Protein AF-A3WZT4-F1 (afdb_monomer)

Solvent-accessible surface area (backbone atoms only — not comparable to full-atom values): 16826 Å² total; per-residue (Å²): 143,82,83,80,77,78,77,74,81,72,83,57,70,43,69,70,43,55,71,44,74,73,87,75,87,68,83,84,79,90,83,86,85,90,81,90,82,90,84,84,92,88,84,78,57,82,44,60,61,75,81,90,84,89,86,92,88,92,88,91,89,90,89,88,84,89,86,83,92,75,94,72,88,72,92,78,81,75,88,75,91,73,80,76,80,73,84,81,87,78,72,85,58,96,57,68,82,40,65,73,68,72,46,57,70,85,73,46,51,73,68,60,54,60,58,35,58,50,58,28,44,62,85,48,32,34,32,38,27,35,70,90,78,67,49,74,44,40,30,35,33,25,37,75,52,54,36,53,83,78,28,40,60,76,49,67,89,55,33,51,80,74,27,71,43,54,79,78,84,43,69,74,52,52,76,68,54,83,77,65,36,87,77,36,32,60,48,28,41,73,71,73,44,78,77,50,48,38,29,35,89,68,53,76,37,64,63,36,24,54,74,34,58,66,28,43,56,95,56,63,80,44,28,54,84,75,48,28,66,35,37,44,73,80,39,56,47,70,62,72,71,48,83,40,76,70,50,68,42,85,56,64,92,93,115

Secondary structure (DSSP, 8-state):
--------PPPPEEESS-TT------------------------------------------------------S-------PPPPS------TTTTSHHHHS-GGGS-HHHHHHT--S--GGGEEEEEETTT--EEEEEEE-TTEETTTTEETTSTTHHHH-TT-----HHHHTT-S-S-TT-HHHHHHTTPPPPTTSHHHHS-THHHHHTT-S-TTT--EETTTS-GGGGGGGEESSTTS--TGGGSSS-TT-

pLDDT: mean 74.49, std 27.25, range [23.89, 98.25]

Foldseek 3Di:
DDDDDDDDDDFDKDKLFALADDDPPDDDDDDDDDDDDDDDDDHHDDFDDDDDDDDYDDDDDDDDDDDDDDDDDDPPPDDDDDDDPPPDPDDDDPCPPPCLLVDQQVPDDPVRNVLLFLLQLQLQFIWIARPVPRDIWTFLAGAPQAPLQSSDGVCPPCCCVSGVSSDDDGSVCLLPDPPQAPQRSSVCSNVSHDHFCLRCVNVVDSCSCVVQVQHSRPRRPYYCVVHPHNHRVVRTDDNNNDRDPQRPDRHHPPD

Structure (mmCIF, N/CA/C/O backbone):
data_AF-A3WZT4-F1
#
_entry.id   AF-A3WZT4-F1
#
loop_
_atom_site.group_PDB
_atom_site.id
_atom_site.type_symbol
_atom_site.label_atom_id
_atom_site.label_alt_id
_atom_site.label_comp_id
_atom_site.label_asym_id
_atom_site.label_entity_id
_atom_site.label_seq_id
_atom_site.pdbx_PDB_ins_code
_atom_site.Cartn_x
_atom_site.Cartn_y
_atom_site.Cartn_z
_atom_site.occupancy
_atom_site.B_iso_or_equiv
_atom_site.auth_seq_id
_atom_site.auth_comp_id
_atom_site.auth_asym_id
_atom_site.auth_atom_id
_atom_site.pdbx_PDB_model_num
ATOM 1 N N . MET A 1 1 ? 26.993 -38.731 -30.544 1.00 36.59 1 MET A N 1
ATOM 2 C CA . MET A 1 1 ? 26.738 -38.036 -29.263 1.00 36.59 1 MET A CA 1
ATOM 3 C C . MET A 1 1 ? 26.368 -36.590 -29.557 1.00 36.59 1 MET A C 1
ATOM 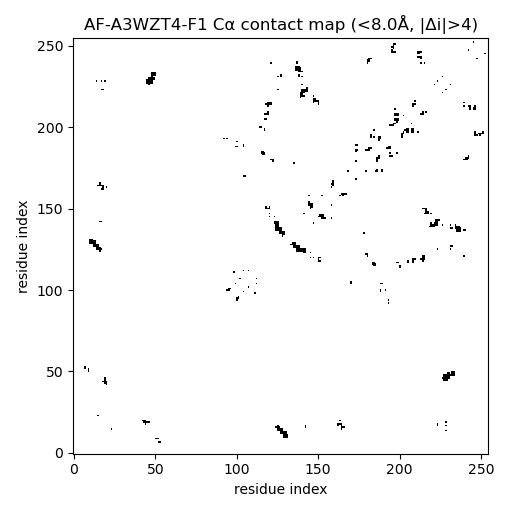5 O O . MET A 1 1 ? 27.269 -35.791 -29.716 1.00 36.59 1 MET A O 1
ATOM 9 N N . LEU A 1 2 ? 25.081 -36.258 -29.671 1.00 34.97 2 LEU A N 1
ATOM 10 C CA . LEU A 1 2 ? 24.582 -34.875 -29.663 1.00 34.97 2 LEU A CA 1
ATOM 11 C C . LEU A 1 2 ? 23.168 -34.930 -29.065 1.00 34.97 2 LEU A C 1
ATOM 13 O O . LEU A 1 2 ? 22.215 -35.278 -29.757 1.00 34.97 2 LEU A O 1
ATOM 17 N N . ARG A 1 3 ? 23.036 -34.708 -27.750 1.00 33.03 3 ARG A N 1
ATOM 18 C CA . ARG A 1 3 ? 21.722 -34.519 -27.117 1.00 33.03 3 ARG A CA 1
ATOM 19 C C . ARG A 1 3 ? 21.341 -33.055 -27.290 1.00 33.03 3 ARG A C 1
ATOM 21 O O . ARG A 1 3 ? 21.997 -32.184 -26.734 1.00 33.03 3 ARG A O 1
ATOM 28 N N . GLN A 1 4 ? 20.288 -32.824 -28.064 1.00 38.53 4 GLN A N 1
ATOM 29 C CA . GLN A 1 4 ? 19.571 -31.558 -28.118 1.00 38.53 4 GLN A CA 1
ATOM 30 C C . GLN A 1 4 ? 19.018 -31.257 -26.719 1.00 38.53 4 GLN A C 1
ATOM 32 O O . GLN A 1 4 ? 18.236 -32.037 -26.171 1.00 38.53 4 GLN A O 1
ATOM 37 N N . THR A 1 5 ? 19.454 -30.156 -26.117 1.00 39.97 5 THR A N 1
ATOM 38 C CA . THR A 1 5 ? 18.831 -29.588 -24.921 1.00 39.97 5 THR A CA 1
ATOM 39 C C . THR A 1 5 ? 17.502 -28.972 -25.336 1.00 39.97 5 THR A C 1
ATOM 41 O O . THR A 1 5 ? 17.472 -27.971 -26.049 1.00 39.97 5 THR A O 1
ATOM 44 N N . GLN A 1 6 ? 16.400 -29.603 -24.935 1.00 42.19 6 GLN A N 1
ATOM 45 C CA . GLN A 1 6 ? 15.067 -29.024 -25.054 1.00 42.19 6 GLN A CA 1
ATOM 46 C C . GLN A 1 6 ? 15.014 -27.778 -24.165 1.00 42.19 6 GLN A C 1
ATOM 48 O O . GLN A 1 6 ? 15.177 -27.884 -22.949 1.00 42.19 6 GLN A O 1
ATOM 53 N N . GLY A 1 7 ? 14.854 -26.610 -24.791 1.00 34.62 7 GLY A N 1
ATOM 54 C CA . GLY A 1 7 ? 14.658 -25.339 -24.106 1.00 34.62 7 GLY A CA 1
ATOM 55 C C . GLY A 1 7 ? 13.446 -25.440 -23.193 1.00 34.62 7 GLY A C 1
ATOM 56 O O . GLY A 1 7 ? 12.352 -25.794 -23.632 1.00 34.62 7 GLY A O 1
ATOM 57 N N . ILE A 1 8 ? 13.660 -25.190 -21.908 1.00 39.25 8 ILE A N 1
ATOM 58 C CA . ILE A 1 8 ? 12.574 -25.096 -20.948 1.00 39.25 8 ILE A CA 1
ATOM 59 C C . ILE A 1 8 ? 11.911 -23.752 -21.240 1.00 39.25 8 ILE A C 1
ATOM 61 O O . ILE A 1 8 ? 12.550 -22.712 -21.096 1.00 39.25 8 ILE A O 1
ATOM 65 N N . SER A 1 9 ? 10.681 -23.784 -21.763 1.00 43.12 9 SER A N 1
ATOM 66 C CA . SER A 1 9 ? 9.921 -22.568 -22.031 1.00 43.12 9 SER A CA 1
ATOM 67 C C . SER A 1 9 ? 9.761 -21.818 -20.723 1.00 43.12 9 SER A C 1
ATOM 69 O O . SER A 1 9 ? 9.326 -22.381 -19.715 1.00 43.12 9 SER A O 1
ATOM 71 N N . ARG A 1 10 ? 10.169 -20.566 -20.747 1.00 46.81 10 ARG A N 1
ATOM 72 C CA . ARG A 1 10 ? 10.103 -19.683 -19.598 1.00 46.81 10 ARG A CA 1
ATOM 73 C C . ARG A 1 10 ? 8.636 -19.299 -19.439 1.00 46.81 10 ARG A C 1
ATOM 75 O O . ARG A 1 10 ? 7.982 -19.126 -20.476 1.00 46.81 10 ARG A O 1
ATOM 82 N N . PRO A 1 11 ? 8.086 -19.338 -18.215 1.00 56.41 11 PRO A N 1
ATOM 83 C CA . PRO A 1 11 ? 6.691 -18.987 -17.998 1.00 56.41 11 PRO A CA 1
ATOM 84 C C . PRO A 1 11 ? 6.433 -17.617 -18.613 1.00 56.41 11 PRO A C 1
ATOM 86 O O . PRO A 1 11 ? 7.300 -16.743 -18.619 1.00 56.41 11 PRO A O 1
ATOM 89 N N . ARG A 1 12 ? 5.277 -17.480 -19.251 1.00 65.19 12 ARG A N 1
ATOM 90 C CA . ARG A 1 12 ? 4.917 -16.238 -19.911 1.00 65.19 12 ARG A CA 1
ATOM 91 C C . ARG A 1 12 ? 4.247 -15.361 -18.860 1.00 65.19 12 ARG A C 1
ATOM 93 O O . ARG A 1 12 ? 3.300 -15.804 -18.218 1.00 65.19 12 ARG A O 1
ATOM 100 N N . TRP A 1 13 ? 4.787 -14.169 -18.642 1.00 68.19 13 TRP A N 1
ATOM 101 C CA . TRP A 1 13 ? 4.341 -13.269 -17.584 1.00 68.19 13 TRP A CA 1
ATOM 102 C C . TRP A 1 13 ? 3.585 -12.072 -18.157 1.00 68.19 13 TRP A C 1
ATOM 104 O O . TRP A 1 13 ? 4.084 -11.384 -19.052 1.00 68.19 13 TRP A O 1
ATOM 114 N N . ASN A 1 14 ? 2.428 -11.768 -17.574 1.00 72.12 14 ASN A N 1
ATOM 115 C CA . ASN A 1 14 ? 1.781 -10.465 -17.693 1.00 72.12 14 ASN A CA 1
ATOM 116 C C . ASN A 1 14 ? 2.248 -9.563 -16.547 1.00 72.12 14 ASN A C 1
ATOM 118 O O . ASN A 1 14 ? 2.503 -10.030 -15.442 1.00 72.12 14 ASN A O 1
ATOM 122 N N . ILE A 1 15 ? 2.337 -8.257 -16.774 1.00 67.25 15 ILE A N 1
ATOM 123 C CA . ILE A 1 15 ? 2.680 -7.301 -15.715 1.00 67.25 15 ILE A CA 1
ATOM 124 C C . ILE A 1 15 ? 1.395 -6.607 -15.290 1.00 67.25 15 ILE A C 1
ATOM 126 O O . ILE A 1 15 ? 0.676 -6.081 -16.133 1.00 67.25 15 ILE A O 1
ATOM 130 N N . ILE A 1 16 ? 1.094 -6.632 -13.993 1.00 64.12 16 ILE A N 1
ATOM 131 C CA . ILE A 1 16 ? -0.175 -6.107 -13.460 1.00 64.12 16 ILE A CA 1
ATOM 132 C C . ILE A 1 16 ? -0.062 -4.613 -13.110 1.00 64.12 16 ILE A C 1
ATOM 134 O O . ILE A 1 16 ? -1.079 -3.969 -12.870 1.00 64.12 16 ILE A O 1
ATOM 138 N N . MET A 1 17 ? 1.155 -4.055 -13.033 1.00 56.53 17 MET A N 1
ATOM 139 C CA . MET A 1 17 ? 1.390 -2.674 -12.582 1.00 56.53 17 MET A CA 1
ATOM 140 C C . MET A 1 17 ? 2.518 -1.938 -13.329 1.00 56.53 17 MET A C 1
ATOM 142 O O . MET A 1 17 ? 3.148 -1.091 -12.716 1.00 56.53 17 MET A O 1
ATOM 146 N N . ALA A 1 18 ? 2.771 -2.184 -14.618 1.00 42.25 18 ALA A N 1
ATOM 147 C CA . ALA A 1 18 ? 3.850 -1.472 -15.311 1.00 42.25 18 ALA A CA 1
ATOM 148 C C . ALA A 1 18 ? 3.329 -0.259 -16.078 1.00 42.25 18 ALA A C 1
ATOM 150 O O . ALA A 1 18 ? 2.483 -0.356 -16.960 1.00 42.25 18 ALA A O 1
ATOM 151 N N . SER A 1 19 ? 3.972 0.892 -15.896 1.00 39.25 19 SER A N 1
ATOM 152 C CA . SER A 1 19 ? 3.843 2.037 -16.803 1.00 39.25 19 SER A CA 1
ATOM 153 C C . SER A 1 19 ? 4.151 1.729 -18.280 1.00 39.25 19 SER A C 1
ATOM 155 O O . SER A 1 19 ? 4.118 2.639 -19.118 1.00 39.25 19 SER A O 1
ATOM 157 N N . SER A 1 20 ? 4.530 0.503 -18.635 1.00 35.78 20 SER A N 1
ATOM 158 C CA . SER A 1 20 ? 5.145 0.229 -19.917 1.00 35.78 20 SER A CA 1
ATOM 159 C C . SER A 1 20 ? 4.192 0.442 -21.097 1.00 35.78 20 SER A C 1
ATOM 161 O O . SER A 1 20 ? 4.672 0.761 -22.176 1.00 35.78 20 SER A O 1
ATOM 163 N N . GLY A 1 21 ? 2.868 0.486 -20.907 1.00 36.19 21 GLY A N 1
ATOM 164 C CA . GLY A 1 21 ? 1.931 0.931 -21.946 1.00 36.19 21 GLY A CA 1
ATOM 165 C C . GLY A 1 21 ? 1.497 -0.183 -22.901 1.00 36.19 21 GLY A C 1
ATOM 166 O O . GLY A 1 21 ? 1.205 0.088 -24.072 1.00 36.19 21 GLY A O 1
ATOM 167 N N . LYS A 1 22 ? 1.454 -1.444 -22.430 1.00 31.62 22 LYS A N 1
ATOM 168 C CA . LYS A 1 22 ? 0.737 -2.525 -23.137 1.00 31.62 22 LYS A CA 1
ATOM 169 C C . LYS A 1 22 ? -0.720 -2.455 -22.701 1.00 31.62 22 LYS A C 1
ATOM 171 O O . LYS A 1 22 ? -0.978 -2.235 -21.525 1.00 31.62 22 LYS A O 1
ATOM 176 N N . PRO A 1 23 ? -1.682 -2.656 -23.611 1.00 26.81 23 PRO A N 1
ATOM 177 C CA . PRO A 1 23 ? -3.071 -2.796 -23.214 1.00 26.81 23 PRO A CA 1
ATOM 178 C C . PRO A 1 23 ? -3.215 -4.056 -22.353 1.00 26.81 23 PRO A C 1
ATOM 180 O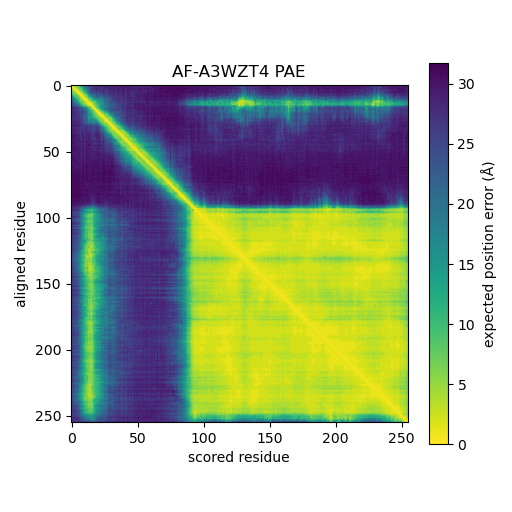 O . PRO A 1 23 ? -3.153 -5.173 -22.867 1.00 26.81 23 PRO A O 1
ATOM 183 N N . VAL A 1 24 ? -3.411 -3.878 -21.048 1.00 37.97 24 VAL A N 1
ATOM 184 C CA . VAL A 1 24 ? -3.946 -4.928 -20.184 1.00 37.97 24 VAL A CA 1
ATOM 185 C C . VAL A 1 24 ? -5.415 -5.075 -20.578 1.00 37.97 24 VAL A C 1
ATOM 187 O O . VAL A 1 24 ? -6.186 -4.116 -20.511 1.00 37.97 24 VAL A O 1
ATOM 190 N N . PHE A 1 25 ? -5.798 -6.245 -21.089 1.00 28.86 25 PHE A N 1
ATOM 191 C CA . PHE A 1 25 ? -7.186 -6.551 -21.428 1.00 28.86 25 PHE A CA 1
ATOM 192 C C . PHE A 1 25 ? -8.013 -6.591 -20.135 1.00 28.86 25 PHE A C 1
ATOM 194 O O . PHE A 1 25 ? -8.147 -7.630 -19.495 1.00 28.86 25 PHE A O 1
ATOM 201 N N . PHE A 1 26 ? -8.567 -5.447 -19.741 1.00 32.03 26 PHE A N 1
ATOM 202 C CA . PHE A 1 26 ? -9.589 -5.383 -18.707 1.00 32.03 26 PHE A CA 1
ATOM 203 C C . PHE A 1 26 ? -10.936 -5.759 -19.337 1.00 32.03 26 PHE A C 1
ATOM 205 O O . PHE A 1 26 ? -11.351 -5.177 -20.343 1.00 32.03 26 PHE A O 1
ATOM 212 N N . TYR A 1 27 ? -11.611 -6.755 -18.762 1.00 32.31 27 TYR A N 1
ATOM 213 C CA . TYR A 1 27 ? -12.999 -7.081 -19.091 1.00 32.31 27 TYR A CA 1
ATOM 214 C C . TYR A 1 27 ? -13.878 -5.831 -18.879 1.00 32.31 27 TYR A C 1
ATOM 216 O O . TYR A 1 27 ? -13.835 -5.248 -17.794 1.00 32.31 27 TYR A O 1
ATOM 224 N N . PRO A 1 28 ? -14.674 -5.392 -19.873 1.00 28.78 28 PRO A N 1
ATOM 225 C CA . PRO A 1 28 ? -15.462 -4.175 -19.744 1.00 28.78 28 PRO A CA 1
ATOM 226 C C . PRO A 1 28 ? -16.672 -4.421 -18.835 1.00 28.78 28 PRO A C 1
ATOM 228 O O . PRO A 1 28 ? -17.581 -5.168 -19.193 1.00 28.78 28 PRO A O 1
ATOM 231 N N . SER A 1 29 ? -16.710 -3.756 -17.679 1.00 32.72 29 SER A N 1
ATOM 232 C CA . SER A 1 29 ? -17.972 -3.439 -17.008 1.00 32.72 29 SER A CA 1
ATOM 233 C C . SER A 1 29 ? -18.467 -2.117 -17.583 1.00 32.72 29 SER A C 1
ATOM 235 O O . SER A 1 29 ? -17.819 -1.083 -17.436 1.00 32.72 29 SER A O 1
ATOM 237 N N . THR A 1 30 ? -19.580 -2.167 -18.303 1.00 35.41 30 THR A N 1
ATOM 238 C CA . THR A 1 30 ? -20.265 -1.004 -18.864 1.00 35.41 30 THR A CA 1
ATOM 239 C C . THR A 1 30 ? -20.901 -0.190 -17.746 1.00 35.41 30 THR A C 1
ATOM 241 O O . THR A 1 30 ? -21.845 -0.670 -17.129 1.00 35.41 30 THR A O 1
ATOM 244 N N . ASP A 1 31 ? -20.382 1.006 -17.484 1.00 38.59 31 ASP A N 1
ATOM 245 C CA . ASP A 1 31 ? -21.168 2.246 -17.435 1.00 38.59 31 ASP A CA 1
ATOM 246 C C . ASP A 1 31 ? -20.273 3.400 -16.983 1.00 38.59 31 ASP A C 1
ATOM 248 O O . ASP A 1 31 ? -19.995 3.556 -15.804 1.00 38.59 31 ASP A O 1
ATOM 252 N N . ASP A 1 32 ? -19.857 4.234 -17.936 1.00 34.88 32 ASP A N 1
ATOM 253 C CA . ASP A 1 32 ? -19.470 5.613 -17.654 1.00 34.88 32 ASP A CA 1
ATOM 254 C C . ASP A 1 32 ? -19.745 6.478 -18.890 1.00 34.88 32 ASP A C 1
ATOM 256 O O . ASP A 1 32 ? -19.301 6.193 -20.007 1.00 34.88 32 ASP A O 1
ATOM 260 N N . LYS A 1 33 ? -20.512 7.554 -18.688 1.00 30.08 33 LYS A N 1
ATOM 261 C CA . LYS A 1 33 ? -20.643 8.671 -19.631 1.00 30.08 33 LYS A CA 1
ATOM 262 C C . LYS A 1 33 ? -19.974 9.919 -19.046 1.00 30.08 33 LYS A C 1
ATOM 264 O O . LYS A 1 33 ? -19.905 10.062 -17.830 1.00 30.08 33 LYS A O 1
ATOM 269 N N . PRO A 1 34 ? -19.480 10.824 -19.908 1.00 44.50 34 PRO A N 1
ATOM 270 C CA . PRO A 1 34 ? -18.233 11.528 -19.652 1.00 44.50 34 PRO A CA 1
ATOM 271 C C . PRO A 1 34 ? -18.433 12.999 -19.279 1.00 44.50 34 PRO A C 1
ATOM 273 O O . PRO A 1 34 ? -19.392 13.637 -19.711 1.00 44.50 34 PRO A O 1
ATOM 276 N N . MET A 1 35 ? -17.436 13.571 -18.603 1.00 27.67 35 MET A N 1
ATOM 277 C CA . MET A 1 35 ? -17.130 15.000 -18.689 1.00 27.67 35 MET A CA 1
ATOM 278 C C . MET A 1 35 ? -15.644 15.175 -19.032 1.00 27.67 35 MET A C 1
ATOM 280 O O . MET A 1 35 ? -14.771 14.596 -18.394 1.00 27.67 35 MET A O 1
ATOM 284 N N . ALA A 1 36 ? -15.406 15.935 -20.104 1.00 27.53 36 ALA A N 1
ATOM 285 C CA . ALA A 1 36 ? -14.118 16.325 -20.688 1.00 27.53 36 ALA A CA 1
ATOM 286 C C . ALA A 1 36 ? -13.221 17.084 -19.671 1.00 27.53 36 ALA A C 1
ATOM 288 O O . ALA A 1 36 ? -13.741 17.626 -18.703 1.00 27.53 36 ALA A O 1
ATOM 289 N N . VAL A 1 37 ? -11.889 17.191 -19.800 1.00 28.00 37 VAL A N 1
ATOM 290 C CA . VAL A 1 37 ? -11.102 17.818 -20.887 1.00 28.00 37 VAL A CA 1
ATOM 291 C C . VAL A 1 37 ? -9.598 17.436 -20.770 1.00 28.00 37 VAL A C 1
ATOM 293 O O . VAL A 1 37 ? -9.076 17.349 -19.668 1.00 28.00 37 VAL A O 1
ATOM 296 N N . ALA A 1 38 ? -8.967 17.248 -21.945 1.00 25.77 38 ALA A N 1
ATOM 297 C CA . ALA A 1 38 ? -7.556 17.187 -22.422 1.00 25.77 38 ALA A CA 1
ATOM 298 C C . ALA A 1 38 ? -6.358 17.638 -21.514 1.00 25.77 38 ALA A C 1
ATOM 300 O O . ALA A 1 38 ? -6.544 18.452 -20.621 1.00 25.77 38 ALA A O 1
ATOM 301 N N . ILE A 1 39 ? -5.075 17.236 -21.706 1.00 25.97 39 ILE A N 1
ATOM 302 C CA . ILE A 1 39 ? -4.170 17.373 -22.889 1.00 25.97 39 ILE A CA 1
ATOM 303 C C . ILE A 1 39 ? -2.858 16.515 -22.745 1.00 25.97 39 ILE A C 1
ATOM 305 O O . ILE A 1 39 ? -2.299 16.436 -21.659 1.00 25.97 39 ILE A O 1
ATOM 309 N N . SER A 1 40 ? -2.354 15.984 -23.886 1.00 25.59 40 SER A N 1
ATOM 310 C CA . SER A 1 40 ? -0.971 15.556 -24.294 1.00 25.59 40 SER A CA 1
ATOM 311 C C . SER A 1 40 ? -0.191 14.491 -23.484 1.00 25.59 40 SER A C 1
ATOM 313 O O . SER A 1 40 ? 0.250 14.761 -22.379 1.00 25.59 40 SER A O 1
ATOM 315 N N . ALA A 1 41 ? -0.014 13.253 -23.971 1.00 26.89 41 ALA A N 1
ATOM 316 C CA . ALA A 1 41 ? 0.968 12.754 -24.961 1.00 26.89 41 ALA A CA 1
ATOM 317 C C . ALA A 1 41 ? 2.339 12.338 -24.364 1.00 26.89 41 ALA A C 1
ATOM 319 O O . ALA A 1 41 ? 3.066 13.179 -23.854 1.00 26.89 41 ALA A O 1
ATOM 320 N N . TRP A 1 42 ? 2.689 11.051 -24.524 1.00 23.89 42 TRP A N 1
ATOM 321 C CA . TRP A 1 42 ? 3.948 10.463 -25.040 1.00 23.89 42 TRP A CA 1
ATOM 322 C C . TRP A 1 42 ? 4.242 9.083 -24.417 1.00 23.89 42 TRP A C 1
ATOM 324 O O . TRP A 1 42 ? 3.755 8.728 -23.353 1.00 23.89 42 TRP A O 1
ATOM 334 N N . ARG A 1 43 ? 4.934 8.262 -25.205 1.00 29.55 43 ARG A N 1
ATOM 335 C CA . ARG A 1 43 ? 4.858 6.799 -25.312 1.00 29.55 43 ARG A CA 1
ATOM 336 C C . ARG A 1 43 ? 6.183 6.149 -24.869 1.00 29.55 43 ARG A C 1
ATOM 338 O O . ARG A 1 43 ? 7.231 6.695 -25.193 1.00 29.55 43 ARG A O 1
ATOM 345 N N . ASN A 1 44 ? 6.069 4.911 -24.374 1.00 29.16 44 ASN A N 1
ATOM 346 C CA . ASN A 1 44 ? 6.959 3.748 -24.578 1.00 29.16 44 ASN A CA 1
ATOM 347 C C . ASN A 1 44 ? 8.094 3.410 -23.578 1.00 29.16 44 ASN A C 1
ATOM 349 O O . ASN A 1 44 ? 9.180 3.969 -23.651 1.00 29.16 44 ASN A O 1
ATOM 353 N N . PHE A 1 45 ? 7.821 2.345 -22.802 1.00 29.38 45 PHE A N 1
ATOM 354 C CA . PHE A 1 45 ? 8.477 1.013 -22.766 1.00 29.38 45 PHE A CA 1
ATOM 355 C C . PHE A 1 45 ? 9.979 0.793 -22.517 1.00 29.38 45 PHE A C 1
ATOM 357 O O . PHE A 1 45 ? 10.815 1.269 -23.277 1.00 29.38 45 PHE A O 1
ATOM 364 N N . GLY A 1 46 ? 10.238 -0.265 -21.728 1.00 28.50 46 GLY A N 1
ATOM 365 C CA . GLY A 1 46 ? 11.112 -1.388 -22.143 1.00 28.50 46 GLY A CA 1
ATOM 366 C C . GLY A 1 46 ? 12.531 -1.393 -21.535 1.00 28.50 46 GLY A C 1
ATOM 367 O O . GLY A 1 46 ? 13.375 -0.667 -22.021 1.00 28.50 46 GLY A O 1
ATOM 368 N N . ALA A 1 47 ? 12.931 -2.156 -20.514 1.00 26.92 47 ALA A N 1
ATOM 369 C CA . ALA A 1 47 ? 12.264 -3.245 -19.819 1.00 26.92 47 ALA A CA 1
ATOM 370 C C . ALA A 1 47 ? 12.600 -4.679 -20.368 1.00 26.92 47 ALA A C 1
ATOM 372 O O . ALA A 1 47 ? 11.909 -5.022 -21.318 1.00 26.92 47 ALA A O 1
ATOM 373 N N . PRO A 1 48 ? 13.612 -5.489 -19.852 1.00 51.03 48 PRO A N 1
ATOM 374 C CA . PRO A 1 48 ? 14.577 -6.376 -20.568 1.00 51.03 48 PRO A CA 1
ATOM 375 C C . PRO A 1 48 ? 14.675 -7.930 -20.312 1.00 51.03 48 PRO A C 1
ATOM 377 O O . PRO A 1 48 ? 14.296 -8.660 -21.199 1.00 51.03 48 PRO A O 1
ATOM 380 N N . GLY A 1 49 ? 15.282 -8.476 -19.245 1.00 31.47 49 GLY A N 1
ATOM 381 C CA . GLY A 1 49 ? 15.742 -9.874 -18.957 1.00 31.47 49 GLY A CA 1
ATOM 382 C C . GLY A 1 49 ? 15.772 -10.992 -20.036 1.00 31.47 49 GLY A C 1
ATOM 383 O O . GLY A 1 49 ? 16.033 -10.714 -21.205 1.00 31.47 49 GLY A O 1
ATOM 384 N N . PRO A 1 50 ? 15.570 -12.299 -19.724 1.00 44.81 50 PRO A N 1
ATOM 385 C CA . PRO A 1 50 ? 15.325 -12.894 -18.387 1.00 44.81 50 PRO A CA 1
ATOM 386 C C . PRO A 1 50 ? 16.083 -14.228 -17.985 1.00 44.81 50 PRO A C 1
ATOM 388 O O . PRO A 1 50 ? 16.996 -14.674 -18.685 1.00 44.81 50 PRO A O 1
ATOM 391 N N . GLU A 1 51 ? 15.553 -14.910 -16.940 1.00 39.34 51 GLU A N 1
ATOM 392 C CA . GLU A 1 51 ? 15.778 -16.190 -16.179 1.00 39.34 51 GLU A CA 1
ATOM 393 C C . GLU A 1 51 ? 16.369 -17.564 -16.706 1.00 39.34 51 GLU A C 1
ATOM 395 O O . GLU A 1 51 ? 16.473 -17.868 -17.895 1.00 39.34 51 GLU A O 1
ATOM 400 N N . ALA A 1 52 ? 16.620 -18.444 -15.698 1.00 36.06 52 ALA A N 1
ATOM 401 C CA . ALA A 1 52 ? 16.144 -19.828 -15.338 1.00 36.06 52 ALA A 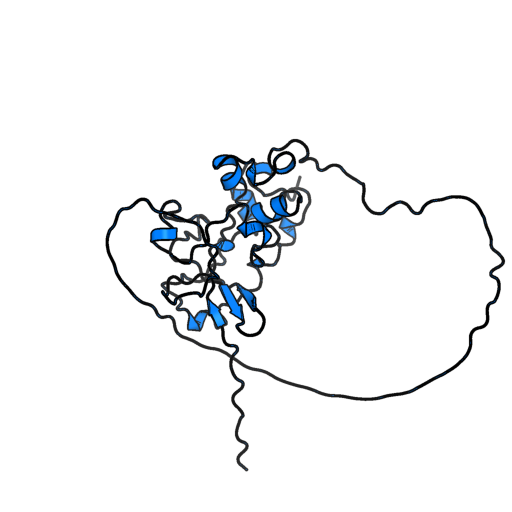CA 1
ATOM 402 C C . ALA A 1 52 ? 16.233 -21.107 -16.224 1.00 36.06 52 ALA A C 1
ATOM 404 O O . ALA A 1 52 ? 16.095 -21.066 -17.439 1.00 36.06 52 ALA A O 1
ATOM 405 N N . LEU A 1 53 ? 16.373 -22.302 -15.580 1.00 37.66 53 LEU A N 1
ATOM 406 C CA . LEU A 1 53 ? 15.293 -23.291 -15.237 1.00 37.66 53 LEU A CA 1
ATOM 407 C C . LEU A 1 53 ? 15.760 -24.755 -14.914 1.00 37.66 53 LEU A C 1
ATOM 409 O O . LEU A 1 53 ? 16.642 -25.288 -15.574 1.00 37.66 53 LEU A O 1
ATOM 413 N N . ALA A 1 54 ? 15.047 -25.386 -13.946 1.00 38.12 54 ALA A N 1
ATOM 414 C CA . ALA A 1 54 ? 14.500 -26.777 -13.748 1.00 38.12 54 ALA A CA 1
ATOM 415 C C . ALA A 1 54 ? 15.321 -28.099 -14.017 1.00 38.12 54 ALA A C 1
ATOM 417 O O . ALA A 1 54 ? 16.397 -28.041 -14.582 1.00 38.12 54 ALA A O 1
ATOM 418 N N . ARG A 1 55 ? 14.936 -29.372 -13.684 1.00 37.09 55 ARG A N 1
ATOM 419 C CA . ARG A 1 55 ? 13.640 -30.090 -13.421 1.00 37.09 55 ARG A CA 1
ATOM 420 C C . ARG A 1 55 ? 13.807 -31.604 -13.001 1.00 37.09 55 ARG A C 1
ATOM 422 O O . ARG A 1 55 ? 14.815 -32.207 -13.353 1.00 37.09 55 ARG A O 1
ATOM 429 N N . SER A 1 56 ? 12.712 -32.243 -12.499 1.00 38.12 56 SER A N 1
ATOM 430 C CA . SER A 1 56 ? 12.209 -33.672 -12.666 1.00 38.12 56 SER A CA 1
ATOM 431 C C . SER A 1 56 ? 12.836 -34.873 -11.875 1.00 38.12 56 SER A C 1
ATOM 433 O O . SER A 1 56 ? 13.990 -34.761 -11.495 1.00 38.12 56 SER A O 1
ATOM 435 N N . ALA A 1 57 ? 12.262 -36.088 -11.622 1.00 38.53 57 ALA A N 1
ATOM 436 C CA . ALA A 1 57 ? 10.933 -36.789 -11.644 1.00 38.53 57 ALA A CA 1
ATOM 437 C C . ALA A 1 57 ? 11.058 -38.264 -11.078 1.00 38.53 57 ALA A C 1
ATOM 439 O O . ALA A 1 57 ? 12.180 -38.751 -10.976 1.00 38.53 57 ALA A O 1
ATOM 440 N N . GLY A 1 58 ? 9.964 -39.029 -10.794 1.00 34.94 58 GLY A N 1
ATOM 441 C CA . GLY A 1 58 ? 9.987 -40.524 -10.601 1.00 34.94 58 GLY A CA 1
ATOM 442 C C . GLY A 1 58 ? 8.776 -41.224 -9.893 1.00 34.94 58 GLY A C 1
ATOM 443 O O . GLY A 1 58 ? 8.139 -40.595 -9.065 1.00 34.94 58 GLY A O 1
ATOM 444 N N . LYS A 1 59 ? 8.439 -42.508 -10.203 1.00 39.00 59 LYS A N 1
ATOM 445 C CA . LYS A 1 59 ? 7.143 -43.254 -9.963 1.00 39.00 59 LYS A CA 1
ATOM 446 C C . LYS A 1 59 ? 7.201 -44.569 -9.102 1.00 39.00 59 LYS A C 1
ATOM 448 O O . LYS A 1 59 ? 8.278 -45.122 -8.939 1.00 39.00 59 LYS A O 1
ATOM 453 N N . ALA A 1 60 ? 5.997 -45.144 -8.807 1.00 37.47 60 ALA A N 1
ATOM 454 C CA . ALA A 1 60 ? 5.572 -46.564 -8.511 1.00 37.47 60 ALA A CA 1
ATOM 455 C C . ALA A 1 60 ? 5.487 -47.006 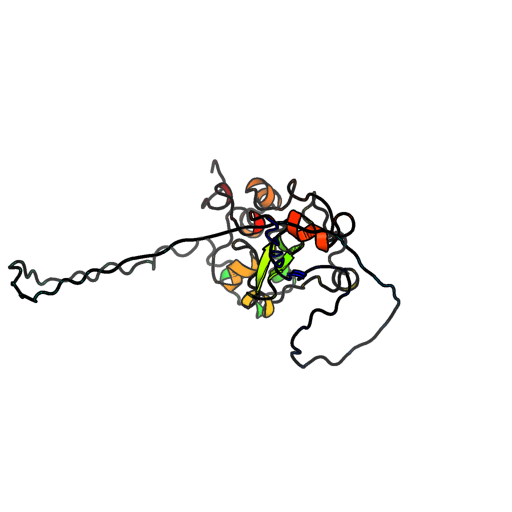-7.010 1.00 37.47 60 ALA A C 1
ATOM 457 O O . ALA A 1 60 ? 6.208 -46.447 -6.207 1.00 37.47 60 ALA A O 1
ATOM 458 N N . HIS A 1 61 ? 4.667 -47.952 -6.482 1.00 35.62 61 HIS A N 1
ATOM 459 C CA . HIS A 1 61 ? 3.860 -49.096 -6.977 1.00 35.62 61 HIS A CA 1
ATOM 460 C C . HIS A 1 61 ? 2.758 -49.557 -5.948 1.00 35.62 61 HIS A C 1
ATOM 462 O O . HIS A 1 61 ? 2.673 -49.041 -4.840 1.00 35.62 61 HIS A O 1
ATOM 468 N N . ARG A 1 62 ? 1.926 -50.554 -6.318 1.00 40.78 62 ARG A N 1
ATOM 469 C CA . ARG A 1 62 ? 0.637 -51.041 -5.731 1.00 40.78 62 ARG A CA 1
ATOM 470 C C . ARG A 1 62 ? 0.757 -52.206 -4.717 1.00 40.78 62 ARG A C 1
ATOM 472 O O . ARG A 1 62 ? 1.487 -53.141 -5.020 1.00 40.78 62 ARG A O 1
ATOM 479 N N . ARG A 1 63 ? -0.095 -52.289 -3.667 1.00 39.16 63 ARG A N 1
ATOM 480 C CA . ARG A 1 63 ? -0.574 -53.561 -3.034 1.00 39.16 63 ARG A CA 1
ATOM 481 C C . ARG A 1 63 ? -1.988 -53.436 -2.419 1.00 39.16 63 ARG A C 1
ATOM 483 O O . ARG A 1 63 ? -2.343 -52.388 -1.899 1.00 39.16 63 ARG A O 1
ATOM 490 N N . LYS A 1 64 ? -2.788 -54.512 -2.511 1.00 41.00 64 LYS A N 1
ATOM 491 C CA . LYS A 1 64 ? -4.154 -54.681 -1.961 1.00 41.00 64 LYS A CA 1
ATOM 492 C C . LYS A 1 64 ? -4.110 -55.441 -0.624 1.00 41.00 64 LYS A C 1
ATOM 494 O O . LYS A 1 64 ? -3.337 -56.388 -0.524 1.00 41.00 64 LYS A O 1
ATOM 499 N N . ALA A 1 65 ? -5.017 -55.135 0.307 1.00 37.66 65 ALA A N 1
ATOM 500 C CA . ALA A 1 65 ? -5.447 -56.057 1.362 1.00 37.66 65 ALA A CA 1
ATOM 501 C C . ALA A 1 65 ? -6.915 -55.787 1.745 1.00 37.66 65 ALA A C 1
ATOM 503 O O . ALA A 1 65 ? -7.300 -54.665 2.057 1.00 37.66 65 ALA A O 1
ATOM 504 N N . THR A 1 66 ? -7.736 -56.828 1.664 1.00 41.28 66 THR A N 1
ATOM 505 C CA . THR A 1 66 ? -9.105 -56.933 2.191 1.00 41.28 66 THR A CA 1
ATOM 506 C C . THR A 1 66 ? -9.061 -57.344 3.666 1.00 41.28 66 THR A C 1
ATOM 508 O O . THR A 1 66 ? -8.179 -58.133 3.987 1.00 41.28 66 THR A O 1
ATOM 511 N N . PHE A 1 67 ? -10.015 -56.918 4.515 1.00 29.67 67 PHE A N 1
ATOM 512 C CA . PHE A 1 67 ? -10.908 -57.793 5.319 1.00 29.67 67 PHE A CA 1
ATOM 513 C C . PHE A 1 67 ? -11.653 -57.039 6.455 1.00 29.67 67 PHE A C 1
ATOM 515 O O . PHE A 1 67 ? -11.049 -56.523 7.384 1.00 29.67 67 PHE A O 1
ATOM 522 N N . ARG A 1 68 ? -12.991 -57.082 6.353 1.00 31.80 68 ARG A N 1
ATOM 523 C CA . ARG A 1 68 ? -14.024 -57.367 7.376 1.00 31.80 68 ARG A CA 1
ATOM 524 C C . ARG A 1 68 ? -14.236 -56.451 8.596 1.00 31.80 68 ARG A C 1
ATOM 526 O O . ARG A 1 68 ? -13.472 -56.411 9.550 1.00 31.80 68 ARG A O 1
ATOM 533 N N . HIS A 1 69 ? -15.441 -55.879 8.598 1.00 41.88 69 HIS A N 1
ATOM 534 C CA . HIS A 1 69 ? -16.196 -55.414 9.758 1.00 41.88 69 HIS A CA 1
ATOM 535 C C . HIS A 1 69 ? -16.345 -56.500 10.833 1.00 41.88 69 HIS A C 1
ATOM 537 O O . HIS A 1 69 ? -16.873 -57.579 10.559 1.00 41.88 69 HIS A O 1
ATOM 543 N N . THR A 1 70 ? -16.051 -56.145 12.082 1.00 38.31 70 THR A N 1
ATOM 544 C CA . THR A 1 70 ? -16.772 -56.684 13.240 1.00 38.31 70 THR A CA 1
ATOM 545 C C . THR A 1 70 ? -17.104 -55.545 14.191 1.00 38.31 70 THR A C 1
ATOM 547 O O . THR A 1 70 ? -16.217 -54.960 14.807 1.00 38.31 70 THR A O 1
ATOM 550 N N . SER A 1 71 ? -18.399 -55.250 14.295 1.00 47.97 71 SER A N 1
ATOM 551 C CA . SER A 1 71 ? -18.984 -54.524 15.417 1.00 47.97 71 SER A CA 1
ATOM 552 C C . SER A 1 71 ? -18.657 -55.279 16.706 1.00 47.97 71 SER A C 1
ATOM 554 O O . SER A 1 71 ? -18.991 -56.458 16.838 1.00 47.97 71 SER A O 1
ATOM 556 N N . ARG A 1 72 ? -17.983 -54.618 17.646 1.00 39.34 72 ARG A N 1
ATOM 557 C CA . ARG A 1 72 ? -17.954 -55.028 19.048 1.00 39.34 72 ARG A CA 1
ATOM 558 C C . ARG A 1 72 ? -18.317 -53.818 19.889 1.00 39.34 72 ARG A C 1
ATOM 560 O O . ARG A 1 72 ? -17.678 -52.773 19.817 1.00 39.34 72 ARG A O 1
ATOM 567 N N . HIS A 1 73 ? -19.394 -53.997 20.640 1.00 50.28 73 HIS A N 1
ATOM 568 C CA . HIS A 1 73 ? -19.878 -53.122 21.691 1.00 50.28 73 HIS A CA 1
ATOM 569 C C . HIS A 1 73 ? -18.727 -52.625 22.576 1.00 50.28 73 HIS A C 1
ATOM 571 O O . HIS A 1 73 ? -17.978 -53.437 23.117 1.00 50.28 73 HIS A O 1
ATOM 577 N N . ASN A 1 74 ? -18.618 -51.306 22.755 1.00 43.03 74 ASN A N 1
ATOM 578 C CA . ASN A 1 74 ? -17.827 -50.736 23.842 1.00 43.03 74 ASN A CA 1
ATOM 579 C C . ASN A 1 74 ? -18.759 -50.542 25.061 1.00 43.03 74 ASN A C 1
ATOM 581 O O . ASN A 1 74 ? -19.779 -49.862 24.905 1.00 43.03 74 ASN A O 1
ATOM 585 N N . PRO A 1 75 ? -18.476 -51.123 26.244 1.00 43.41 75 PRO A N 1
ATOM 586 C CA . PRO A 1 75 ? -19.412 -51.203 27.374 1.00 43.41 75 PRO A CA 1
ATOM 587 C C . PRO A 1 75 ? -19.608 -49.893 28.153 1.00 43.41 75 PRO A C 1
ATOM 589 O O . PRO A 1 75 ? -20.302 -49.881 29.162 1.00 43.41 75 PRO A O 1
ATOM 592 N N . TRP A 1 76 ? -19.031 -48.780 27.698 1.00 39.31 76 TRP A N 1
ATOM 593 C CA . TRP A 1 76 ? -19.048 -47.495 28.404 1.00 39.31 76 TRP A CA 1
ATOM 594 C C . TRP A 1 76 ? -20.036 -46.505 27.787 1.00 39.31 76 TRP A C 1
ATOM 596 O O . TRP A 1 76 ? -19.703 -45.361 27.480 1.00 39.31 76 TRP A O 1
ATOM 606 N N . ARG A 1 77 ? -21.285 -46.949 27.603 1.00 40.28 77 ARG A N 1
ATOM 607 C CA . ARG A 1 77 ? -22.413 -46.049 27.335 1.00 40.28 77 ARG A CA 1
ATOM 608 C C . ARG A 1 77 ? -22.713 -45.256 28.611 1.00 40.28 77 ARG A C 1
ATOM 610 O O . ARG A 1 77 ? -23.553 -45.649 29.410 1.00 40.28 77 ARG A O 1
ATOM 617 N N . ILE A 1 78 ? -22.038 -44.126 28.770 1.00 44.81 78 ILE A N 1
ATOM 618 C CA . ILE A 1 78 ? -22.481 -43.019 29.619 1.00 44.81 78 ILE A CA 1
ATOM 619 C C . ILE A 1 78 ? -23.330 -42.092 28.748 1.00 44.81 78 ILE A C 1
ATOM 621 O O . ILE A 1 78 ? -22.824 -41.387 27.880 1.00 44.81 78 ILE A O 1
ATOM 625 N N . HIS A 1 79 ? -24.645 -42.133 28.954 1.00 47.25 79 HIS A N 1
ATOM 626 C CA . HIS A 1 79 ? -25.522 -41.029 28.578 1.00 47.25 79 HIS A CA 1
ATOM 627 C C . HIS A 1 79 ? -25.401 -39.971 29.665 1.00 47.25 79 HIS A C 1
ATOM 629 O O . HIS A 1 79 ? -25.780 -40.259 30.792 1.00 47.25 79 HIS A O 1
ATOM 635 N N . MET A 1 80 ? -24.881 -38.791 29.327 1.00 38.88 80 MET A N 1
ATOM 636 C CA . MET A 1 80 ? -25.304 -37.491 29.864 1.00 38.88 80 MET A CA 1
ATOM 637 C C . MET A 1 80 ? -24.438 -36.380 29.256 1.00 38.88 80 MET A C 1
ATOM 639 O O . MET A 1 80 ? -23.267 -36.217 29.580 1.00 38.88 80 MET A O 1
ATOM 643 N N . THR A 1 81 ? -25.067 -35.646 28.335 1.00 52.09 81 THR A N 1
ATOM 644 C CA . THR A 1 81 ? -24.983 -34.184 28.192 1.00 52.09 81 THR A CA 1
ATOM 645 C C . THR A 1 81 ? -23.643 -33.530 28.502 1.00 52.09 81 THR A C 1
ATOM 647 O O . THR A 1 81 ? -23.479 -33.023 29.603 1.00 52.09 81 THR A O 1
ATOM 650 N N . GLN A 1 82 ? -22.788 -33.382 27.485 1.00 43.91 82 GLN A N 1
ATOM 651 C CA . GLN A 1 82 ? -22.149 -32.094 27.192 1.00 43.91 82 GLN A CA 1
ATOM 652 C C . GLN A 1 82 ? -22.056 -31.929 25.672 1.00 43.91 82 GLN A C 1
ATOM 654 O O . GLN A 1 82 ? -21.396 -32.700 24.977 1.00 43.91 82 GLN A O 1
ATOM 659 N N . ARG A 1 83 ? -22.769 -30.922 25.155 1.00 38.22 83 ARG A N 1
ATOM 660 C CA . ARG A 1 83 ? -22.516 -30.343 23.832 1.00 38.22 83 ARG A CA 1
ATOM 661 C C . ARG A 1 83 ? -21.010 -30.033 23.774 1.00 38.22 83 ARG A C 1
ATOM 663 O O . ARG A 1 83 ? -20.530 -29.396 24.713 1.00 38.22 83 ARG A O 1
ATOM 670 N N . PRO A 1 84 ? -20.263 -30.471 22.744 1.00 40.97 84 PRO A N 1
ATOM 671 C CA . PRO A 1 84 ? -18.878 -30.043 22.596 1.00 40.97 84 PRO A CA 1
ATOM 672 C C . PRO A 1 84 ? -18.866 -28.509 22.604 1.00 40.97 84 PRO A C 1
ATOM 674 O O . PRO A 1 84 ? -19.751 -27.924 21.966 1.00 40.97 84 PRO A O 1
ATOM 677 N N . PRO A 1 85 ? -17.946 -27.844 23.328 1.00 42.78 85 PRO A N 1
ATOM 678 C CA . PRO A 1 85 ? -17.874 -26.393 23.295 1.00 42.78 85 PRO A CA 1
ATOM 679 C C . PRO A 1 85 ? -17.706 -25.989 21.834 1.00 42.78 85 PRO A C 1
ATOM 681 O O . PRO A 1 85 ? -16.784 -26.442 21.154 1.00 42.78 85 PRO A O 1
ATOM 684 N N . GLN A 1 86 ? -18.670 -25.219 21.331 1.00 40.22 86 GLN A N 1
ATOM 685 C CA . GLN A 1 86 ? -18.621 -24.697 19.978 1.00 40.22 86 GLN A CA 1
ATOM 686 C C . GLN A 1 86 ? -17.320 -23.912 19.847 1.00 40.22 86 GLN A C 1
ATOM 688 O O . GLN A 1 86 ? -17.061 -22.977 20.604 1.00 40.22 86 GLN A O 1
ATOM 693 N N . ALA A 1 87 ? -16.469 -24.363 18.932 1.00 35.84 87 ALA A N 1
ATOM 694 C CA . ALA A 1 87 ? -15.254 -23.664 18.592 1.00 35.84 87 ALA A CA 1
ATOM 695 C C . ALA A 1 87 ? -15.623 -22.252 18.105 1.00 35.84 87 ALA A C 1
ATOM 697 O O . ALA A 1 87 ? -16.392 -22.098 17.159 1.00 35.84 87 ALA A O 1
ATOM 698 N N . SER A 1 88 ? -15.056 -21.268 18.808 1.00 42.91 88 SER A N 1
ATOM 699 C CA . SER A 1 88 ? -14.912 -19.849 18.467 1.00 42.91 88 SER A CA 1
ATOM 700 C C . SER A 1 88 ? -16.179 -19.002 18.320 1.00 42.91 88 SER A C 1
ATOM 702 O O . SER A 1 88 ? -16.493 -18.508 17.245 1.00 42.91 88 SER A O 1
ATOM 704 N N . GLU A 1 89 ? -16.801 -18.701 19.454 1.00 43.81 89 GLU A N 1
ATOM 705 C CA . GLU A 1 89 ? -17.612 -17.486 19.652 1.00 43.81 89 GLU A CA 1
ATOM 706 C C . GLU A 1 89 ? -16.967 -16.583 20.728 1.00 43.81 89 GLU A C 1
ATOM 708 O O . GLU A 1 89 ? -17.616 -15.816 21.434 1.00 43.81 89 GLU A O 1
ATOM 713 N N . GLN A 1 90 ? -15.650 -16.724 20.918 1.00 42.31 90 GLN A N 1
ATOM 714 C CA . GLN A 1 90 ? -14.925 -16.163 22.054 1.00 42.31 90 GLN A CA 1
ATOM 715 C C . GLN A 1 90 ? -14.072 -14.956 21.654 1.00 42.31 90 GLN A C 1
ATOM 717 O O . GLN A 1 90 ? -13.080 -15.094 20.942 1.00 42.31 90 GLN A O 1
ATOM 722 N N . GLN A 1 91 ? -14.449 -13.827 22.269 1.00 45.91 91 GLN A N 1
ATOM 723 C CA . GLN A 1 91 ? -13.805 -12.509 22.356 1.00 45.91 91 GLN A CA 1
ATOM 724 C C . GLN A 1 91 ? -14.227 -11.511 21.271 1.00 45.91 91 GLN A C 1
ATOM 726 O O . GLN A 1 91 ? -13.620 -11.407 20.211 1.00 45.91 91 GLN A O 1
ATOM 731 N N . ALA A 1 92 ? -15.261 -10.731 21.605 1.00 60.94 92 ALA A N 1
ATOM 732 C CA . ALA A 1 92 ? -15.537 -9.433 21.003 1.00 60.94 92 ALA A CA 1
ATOM 733 C C . ALA A 1 92 ? -14.223 -8.648 20.861 1.00 60.94 92 ALA A C 1
ATOM 735 O O . ALA A 1 92 ? -13.516 -8.465 21.854 1.00 60.94 92 ALA A O 1
ATOM 736 N N . SER A 1 93 ? -13.872 -8.247 19.635 1.00 79.00 93 SER A N 1
ATOM 737 C CA . SER A 1 93 ? -12.649 -7.482 19.399 1.00 79.00 93 SER A CA 1
ATOM 738 C C . SER A 1 93 ? -12.657 -6.215 20.254 1.00 79.00 93 SER A C 1
ATOM 740 O O . SER A 1 93 ? -13.690 -5.553 20.370 1.00 79.00 93 SER A O 1
ATOM 742 N N . GLU A 1 94 ? -11.502 -5.829 20.802 1.00 86.56 94 GLU A N 1
ATOM 743 C CA . GLU A 1 94 ? -11.319 -4.510 21.438 1.00 86.56 94 GLU A CA 1
ATOM 744 C C . GLU A 1 94 ? -11.561 -3.360 20.439 1.00 86.56 94 GLU A C 1
ATOM 746 O O . GLU A 1 94 ? -11.644 -2.201 20.828 1.00 86.56 94 GLU A O 1
ATOM 751 N N . GLN A 1 95 ? -11.700 -3.687 19.149 1.00 91.94 95 GLN A N 1
ATOM 752 C CA . GLN A 1 95 ? -12.006 -2.756 18.074 1.00 91.94 95 GLN A CA 1
ATOM 753 C C . GLN A 1 95 ? -13.512 -2.578 17.821 1.00 91.94 95 GLN A C 1
ATOM 755 O O . GLN A 1 95 ? -13.914 -1.771 16.980 1.00 91.94 95 GLN A O 1
ATOM 760 N N . ASN A 1 96 ? -14.369 -3.310 18.534 1.00 89.00 96 ASN A N 1
ATOM 761 C CA . ASN A 1 96 ? -15.811 -3.153 18.409 1.00 89.00 96 ASN A CA 1
ATOM 762 C C . ASN A 1 96 ? -16.215 -1.718 18.788 1.00 89.00 96 ASN A C 1
ATOM 764 O O . ASN A 1 96 ? -15.920 -1.251 19.883 1.00 89.00 96 ASN A O 1
ATOM 768 N N . GLY A 1 97 ? -16.903 -1.031 17.874 1.00 90.81 97 GLY A N 1
ATOM 769 C CA . GLY A 1 97 ? -17.310 0.370 18.031 1.00 90.81 97 GLY A CA 1
ATOM 770 C C . GLY A 1 97 ? -16.526 1.361 17.166 1.00 90.81 97 GLY A C 1
ATOM 771 O O . GLY A 1 97 ? -17.022 2.461 16.935 1.00 90.81 97 GLY A O 1
ATOM 772 N N . PHE A 1 98 ? -15.365 0.983 16.618 1.00 96.31 98 PHE A N 1
ATOM 773 C CA . PHE A 1 98 ? -14.701 1.797 15.596 1.00 96.31 98 PHE A CA 1
ATOM 774 C C . PHE A 1 98 ? -15.450 1.750 14.259 1.00 96.31 98 PHE A C 1
ATOM 776 O O . PHE A 1 98 ? -16.101 0.753 13.939 1.00 96.31 98 PHE A O 1
ATOM 783 N N . PHE A 1 99 ? -15.316 2.806 13.448 1.00 97.62 99 PHE A N 1
ATOM 784 C CA . PHE A 1 99 ? -16.076 2.948 12.200 1.00 97.62 99 PHE A CA 1
ATOM 785 C C . PHE A 1 99 ? -15.846 1.782 11.225 1.00 97.62 99 PHE A C 1
ATOM 787 O O . PHE A 1 99 ? -16.788 1.341 10.579 1.00 97.62 99 PHE A O 1
ATOM 794 N N . TRP A 1 100 ? -14.634 1.218 11.166 1.00 96.25 100 TRP A N 1
ATOM 795 C CA . TRP A 1 100 ? -14.319 0.080 10.290 1.00 96.25 100 TRP A CA 1
ATOM 796 C C . TRP A 1 100 ? -14.903 -1.257 10.765 1.00 96.25 100 TRP A C 1
ATOM 798 O O . TRP A 1 100 ? -14.825 -2.250 10.048 1.00 96.25 100 TRP A O 1
ATOM 808 N N . LYS A 1 101 ? -15.475 -1.309 11.974 1.00 95.88 101 LYS A N 1
ATOM 809 C CA . LYS A 1 101 ? -16.218 -2.471 12.485 1.00 95.88 101 LYS A CA 1
ATOM 810 C C . LYS A 1 101 ? -17.732 -2.258 12.449 1.00 95.88 101 LYS A C 1
ATOM 812 O O . LYS A 1 101 ? -18.463 -3.228 12.620 1.00 95.88 101 LYS A O 1
ATOM 817 N N . THR A 1 102 ? -18.199 -1.021 12.274 1.00 94.75 102 THR A N 1
ATOM 818 C CA . THR A 1 102 ? -19.627 -0.665 12.346 1.00 94.75 102 THR A CA 1
ATOM 819 C C . THR A 1 102 ? -20.225 -0.254 11.007 1.00 94.75 102 THR A C 1
ATOM 821 O O . THR A 1 102 ? -21.418 -0.465 10.810 1.00 94.75 102 THR A O 1
ATOM 824 N N . LYS A 1 103 ? -19.420 0.295 10.092 1.00 96.12 103 LYS A N 1
ATOM 825 C CA . LYS A 1 103 ? -19.821 0.654 8.729 1.00 96.12 103 LYS A CA 1
ATOM 826 C C . LYS A 1 103 ? -19.379 -0.413 7.733 1.00 96.12 103 LYS A C 1
ATOM 828 O O . LYS A 1 103 ? -18.290 -0.976 7.854 1.00 96.12 103 LYS A O 1
ATOM 833 N N . SER A 1 104 ? -20.191 -0.636 6.708 1.00 94.94 104 SER A N 1
ATOM 834 C CA . SER A 1 104 ? -19.742 -1.276 5.472 1.00 94.94 104 SER A CA 1
ATOM 835 C C . SER A 1 104 ? -18.761 -0.368 4.717 1.00 94.94 104 SER A C 1
ATOM 837 O O . SER A 1 104 ? -18.700 0.839 4.957 1.00 94.94 104 SER A O 1
ATOM 839 N N . LEU A 1 105 ? -17.981 -0.939 3.790 1.00 95.50 105 LEU A N 1
ATOM 840 C CA . LEU A 1 105 ? -17.015 -0.170 2.991 1.00 95.50 105 LEU A CA 1
ATOM 841 C C . LEU A 1 105 ? -17.685 0.955 2.187 1.00 95.50 105 LEU A C 1
ATOM 843 O O . LEU A 1 105 ? -17.097 2.018 2.023 1.00 95.50 105 LEU A O 1
ATOM 847 N N . ASP A 1 106 ? -18.911 0.725 1.717 1.00 96.06 106 ASP A N 1
ATOM 848 C CA . ASP A 1 106 ? -19.672 1.650 0.870 1.00 96.06 106 ASP A CA 1
ATOM 849 C C . ASP A 1 106 ? -20.285 2.817 1.670 1.00 96.06 106 ASP A C 1
ATOM 851 O O . ASP A 1 106 ? -20.624 3.856 1.110 1.00 96.06 106 ASP A O 1
ATOM 855 N N . GLU A 1 107 ? -20.390 2.676 2.995 1.00 97.06 107 GLU A N 1
ATOM 856 C CA . GLU A 1 107 ? -20.859 3.724 3.914 1.00 97.06 107 GLU A CA 1
ATOM 857 C C . GLU A 1 107 ? -19.725 4.632 4.419 1.00 97.06 107 GLU A C 1
ATOM 859 O O . GLU A 1 107 ? -19.973 5.613 5.132 1.00 97.06 107 GLU A O 1
ATOM 864 N N . MET A 1 108 ? -18.469 4.304 4.105 1.00 97.69 108 MET A N 1
ATOM 865 C CA . MET A 1 108 ? -17.321 5.098 4.527 1.00 97.69 108 MET A CA 1
ATOM 866 C C . MET A 1 108 ? -17.214 6.376 3.702 1.00 97.69 108 MET A C 1
ATOM 868 O O . MET A 1 108 ? -17.286 6.373 2.474 1.00 97.69 108 MET A O 1
ATOM 872 N N . SER A 1 109 ? -16.967 7.491 4.383 1.00 98.00 109 SER A N 1
ATOM 873 C CA . SER A 1 109 ? -16.519 8.707 3.711 1.00 98.00 109 SER A CA 1
ATOM 874 C C . SER A 1 109 ? -15.161 8.483 3.038 1.00 98.00 109 SER A C 1
ATOM 876 O O . SER A 1 109 ? -14.393 7.604 3.430 1.00 98.00 109 SER A O 1
ATOM 878 N N . GLY A 1 110 ? -14.806 9.334 2.070 1.00 96.06 110 GLY A N 1
ATOM 879 C CA . GLY A 1 110 ? -13.491 9.259 1.426 1.00 96.06 110 GLY A CA 1
ATOM 880 C C . GLY A 1 110 ? -12.328 9.334 2.425 1.00 96.06 110 GLY A C 1
ATOM 881 O O . GLY A 1 110 ? -11.359 8.601 2.288 1.00 96.06 110 GLY A O 1
ATOM 882 N N . ALA A 1 111 ? -12.439 10.155 3.473 1.00 97.19 111 ALA A N 1
ATOM 883 C CA . ALA A 1 111 ? -11.408 10.247 4.509 1.00 97.19 111 ALA A CA 1
ATOM 884 C C . ALA A 1 111 ? -11.296 8.960 5.346 1.00 97.19 111 ALA A C 1
ATOM 886 O O . ALA A 1 111 ? -10.189 8.494 5.609 1.00 97.19 111 ALA A O 1
ATOM 887 N N . GLU A 1 112 ? -12.429 8.365 5.732 1.00 98.19 112 GLU A N 1
ATOM 888 C CA . GLU A 1 112 ? -12.456 7.078 6.440 1.00 98.19 112 GLU A CA 1
ATOM 889 C C . GLU A 1 112 ? -11.862 5.962 5.574 1.00 98.19 112 GLU A C 1
ATOM 891 O O . GLU A 1 112 ? -11.004 5.218 6.047 1.00 98.19 112 GLU A O 1
ATOM 896 N N . TRP A 1 113 ? -12.239 5.901 4.294 1.00 97.75 113 TRP A N 1
ATOM 897 C CA . TRP A 1 113 ? -11.690 4.951 3.329 1.00 97.75 113 TRP A CA 1
ATOM 898 C C . TRP A 1 113 ? -10.170 5.082 3.193 1.00 97.75 113 TRP A C 1
ATOM 900 O O . TRP A 1 113 ? -9.443 4.109 3.377 1.00 97.75 113 TRP A O 1
ATOM 910 N N . GLU A 1 114 ? -9.659 6.283 2.916 1.00 96.69 114 GLU A N 1
ATOM 911 C CA . GLU A 1 114 ? -8.215 6.505 2.756 1.00 96.69 114 GLU A CA 1
ATOM 912 C C . GLU A 1 114 ? -7.437 6.204 4.051 1.00 96.69 114 GLU A C 1
ATOM 914 O O . GLU A 1 114 ? -6.299 5.739 3.994 1.00 96.69 114 GLU A O 1
ATOM 919 N N . SER A 1 115 ? -8.061 6.379 5.223 1.00 97.75 115 SER A N 1
ATOM 920 C CA . SER A 1 115 ? -7.437 6.061 6.515 1.00 97.75 115 SER A CA 1
ATOM 921 C C . SER A 1 115 ? -7.238 4.561 6.780 1.00 97.75 115 SER A C 1
ATOM 923 O O . SER A 1 115 ? -6.476 4.205 7.679 1.00 97.75 115 SER A O 1
ATOM 925 N N . LEU A 1 116 ? -7.865 3.677 5.991 1.00 98.12 116 LEU A N 1
ATOM 926 C CA . LEU A 1 116 ? -7.622 2.228 6.046 1.00 98.12 116 LEU A CA 1
ATOM 927 C C . LEU A 1 116 ? -6.279 1.820 5.427 1.00 98.12 116 LEU A C 1
ATOM 929 O O . LEU A 1 116 ? -5.891 0.654 5.503 1.00 98.12 116 LEU A O 1
ATOM 933 N N . CYS A 1 117 ? -5.579 2.735 4.756 1.00 96.94 117 CYS A N 1
ATOM 934 C CA . CYS A 1 117 ? -4.266 2.440 4.213 1.00 96.94 117 CYS A CA 1
ATOM 935 C C . CYS A 1 117 ? -3.230 2.324 5.338 1.00 96.94 117 CYS A C 1
ATOM 937 O O . CYS A 1 117 ? -2.937 3.295 6.032 1.00 96.94 117 CYS A O 1
ATOM 939 N N . ASP A 1 118 ? -2.576 1.164 5.430 1.00 95.44 118 ASP A N 1
ATOM 940 C CA . ASP A 1 118 ? -1.469 0.945 6.365 1.00 95.44 118 ASP A CA 1
ATOM 941 C C . ASP A 1 118 ? -0.287 1.915 6.164 1.00 95.44 118 ASP A C 1
ATOM 943 O O . ASP A 1 118 ? 0.565 2.015 7.035 1.00 95.44 118 ASP A O 1
ATOM 947 N N . GLY A 1 119 ? -0.117 2.512 4.976 1.00 96.00 119 GLY A N 1
ATOM 948 C CA . GLY A 1 119 ? 1.128 3.210 4.610 1.00 96.00 119 GLY A CA 1
ATOM 949 C C . GLY A 1 119 ? 2.324 2.265 4.400 1.00 96.00 119 GLY A C 1
ATOM 950 O O . GLY A 1 119 ? 3.483 2.662 4.493 1.00 96.00 119 GLY A O 1
ATOM 951 N N . CYS A 1 120 ? 2.075 0.978 4.127 1.00 97.56 120 CYS A N 1
ATOM 952 C CA . CYS A 1 1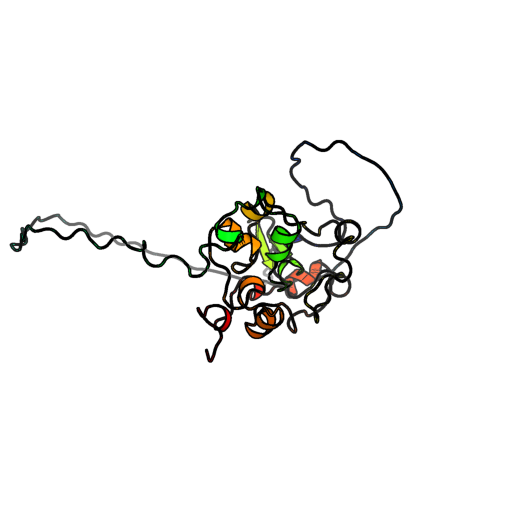20 ? 3.141 -0.018 3.985 1.00 97.56 120 CYS A CA 1
ATOM 953 C C . CYS A 1 120 ? 3.808 -0.034 2.596 1.00 97.56 120 CYS A C 1
ATOM 955 O O . CYS A 1 120 ? 4.864 -0.652 2.452 1.00 97.56 120 CYS A O 1
ATOM 957 N N . ALA A 1 121 ? 3.195 0.609 1.592 1.00 97.25 121 ALA A N 1
ATOM 958 C CA . ALA A 1 121 ? 3.629 0.714 0.191 1.00 97.25 121 ALA A CA 1
ATOM 959 C C . ALA A 1 121 ? 3.839 -0.608 -0.580 1.00 97.25 121 ALA A C 1
ATOM 961 O O . ALA A 1 121 ? 4.383 -0.609 -1.681 1.00 97.25 121 ALA A O 1
ATOM 962 N N . ARG A 1 122 ? 3.372 -1.752 -0.062 1.00 96.62 122 ARG A N 1
ATOM 963 C CA . ARG A 1 122 ? 3.486 -3.042 -0.773 1.00 96.62 122 ARG A CA 1
ATOM 964 C C . ARG A 1 122 ? 2.654 -3.103 -2.053 1.00 96.62 122 ARG A C 1
ATOM 966 O O . ARG A 1 122 ? 3.031 -3.802 -2.986 1.00 96.62 122 ARG A O 1
ATOM 973 N N . CYS A 1 123 ? 1.528 -2.392 -2.104 1.00 94.38 123 CYS A N 1
ATOM 974 C CA . CYS A 1 123 ? 0.719 -2.284 -3.318 1.00 94.38 123 CYS A CA 1
ATOM 975 C C . CYS A 1 123 ? 1.453 -1.544 -4.449 1.00 94.38 123 CYS A C 1
ATOM 977 O O . CYS A 1 123 ? 1.152 -1.813 -5.607 1.00 94.38 123 CYS A O 1
ATOM 979 N N . CYS A 1 124 ? 2.445 -0.707 -4.125 1.00 95.75 124 CYS A N 1
ATOM 980 C CA . CYS A 1 124 ? 3.252 0.058 -5.079 1.00 95.75 124 CYS A CA 1
ATOM 981 C C . CYS A 1 124 ? 4.447 -0.721 -5.655 1.00 95.75 124 CYS A C 1
ATOM 983 O O . CYS A 1 124 ? 5.273 -0.124 -6.337 1.00 95.75 124 CYS A O 1
ATOM 985 N N . LEU A 1 125 ? 4.591 -2.010 -5.335 1.00 97.06 125 LEU A N 1
ATOM 986 C CA . LEU A 1 125 ? 5.611 -2.870 -5.938 1.00 97.06 125 LEU A CA 1
ATOM 987 C C . LEU A 1 125 ? 5.124 -3.420 -7.278 1.00 97.06 125 LEU A C 1
ATOM 989 O O . LEU A 1 125 ? 3.934 -3.737 -7.404 1.00 97.06 125 LEU A O 1
ATOM 993 N N . GLU A 1 126 ? 6.046 -3.600 -8.218 1.00 96.38 126 GLU A N 1
ATOM 994 C CA . GLU A 1 126 ? 5.778 -4.280 -9.482 1.00 96.38 126 GLU A CA 1
ATOM 995 C C . GLU A 1 126 ? 5.370 -5.731 -9.235 1.00 96.38 126 GLU A C 1
ATOM 997 O O . GLU A 1 126 ? 5.899 -6.407 -8.337 1.00 96.38 126 GLU A O 1
ATOM 1002 N N . LYS A 1 127 ? 4.398 -6.194 -10.024 1.00 94.31 127 LYS A N 1
ATOM 1003 C CA . LYS A 1 127 ? 3.799 -7.525 -9.903 1.00 94.31 127 LYS A CA 1
ATOM 1004 C C . LYS A 1 127 ? 3.738 -8.199 -11.261 1.00 94.31 127 LYS A C 1
ATOM 1006 O O . LYS A 1 127 ? 3.305 -7.582 -12.231 1.00 94.31 127 LYS A O 1
ATOM 1011 N N . LEU A 1 128 ? 4.102 -9.470 -11.276 1.00 95.06 128 LEU A N 1
ATOM 1012 C CA . LEU A 1 128 ? 3.978 -10.351 -12.427 1.00 95.06 128 LEU A CA 1
ATOM 1013 C C . LEU A 1 128 ? 2.814 -11.311 -12.196 1.00 95.06 128 LEU A C 1
ATOM 1015 O O . LEU A 1 128 ? 2.635 -11.800 -11.085 1.00 95.06 128 LEU A O 1
ATOM 1019 N N . GLU A 1 129 ? 2.033 -11.566 -13.229 1.00 94.25 129 GLU A N 1
ATOM 1020 C CA . GLU A 1 129 ? 0.993 -12.584 -13.286 1.00 94.25 129 GLU A CA 1
ATOM 1021 C C . GLU A 1 129 ? 1.444 -13.690 -14.226 1.00 94.25 129 GLU A C 1
ATOM 1023 O O . GLU A 1 129 ? 1.852 -13.416 -15.355 1.00 94.25 129 GLU A O 1
ATOM 1028 N N . ASP A 1 130 ? 1.378 -14.930 -13.767 1.00 91.44 130 ASP A N 1
ATOM 1029 C CA . ASP A 1 130 ? 1.579 -16.091 -14.627 1.00 91.44 130 ASP A CA 1
ATOM 1030 C C . ASP A 1 130 ? 0.405 -16.190 -15.618 1.00 91.44 130 ASP A C 1
ATOM 1032 O O . ASP A 1 130 ? -0.751 -16.268 -15.203 1.00 91.44 130 ASP A O 1
ATOM 1036 N N . GLU A 1 131 ? 0.678 -16.167 -16.926 1.00 90.38 131 GLU A N 1
ATOM 1037 C CA . GLU A 1 131 ? -0.369 -16.208 -17.960 1.00 90.38 131 GLU A CA 1
ATOM 1038 C C . GLU A 1 131 ? -1.179 -17.517 -17.959 1.00 90.38 131 GLU A C 1
ATOM 1040 O O . GLU A 1 131 ? -2.330 -17.524 -18.401 1.00 90.38 131 GLU A O 1
ATOM 1045 N N . ASP A 1 132 ? -0.595 -18.620 -17.484 1.00 91.94 132 ASP A N 1
ATOM 1046 C CA . ASP A 1 132 ? -1.227 -19.936 -17.490 1.00 91.94 132 ASP A CA 1
ATOM 1047 C C . ASP A 1 132 ? -2.062 -20.172 -16.220 1.00 91.94 132 ASP A C 1
ATOM 1049 O O . ASP A 1 132 ? -3.109 -20.827 -16.281 1.00 91.94 132 ASP A O 1
ATOM 1053 N N . THR A 1 133 ? -1.612 -19.671 -15.062 1.00 92.75 133 THR A N 1
ATOM 1054 C CA . THR A 1 133 ? -2.264 -19.930 -13.763 1.00 92.75 133 THR A CA 1
ATOM 1055 C C . THR A 1 133 ? -3.012 -18.736 -13.174 1.00 92.75 133 THR A C 1
ATOM 1057 O O . THR A 1 133 ? -3.893 -18.939 -12.334 1.00 92.75 133 THR A O 1
ATOM 1060 N N . GLY A 1 134 ? -2.691 -17.509 -13.591 1.00 89.94 134 GLY A N 1
ATOM 1061 C CA . GLY A 1 134 ? -3.165 -16.276 -12.954 1.00 89.94 134 GLY A CA 1
ATOM 1062 C C . GLY A 1 134 ? -2.529 -16.011 -11.583 1.00 89.94 134 GLY A C 1
ATOM 1063 O O . GLY A 1 134 ? -3.029 -15.187 -10.811 1.00 89.94 134 GLY A O 1
ATOM 1064 N N . ASP A 1 135 ? -1.459 -16.734 -11.227 1.00 92.44 135 ASP A N 1
ATOM 1065 C CA . ASP A 1 135 ? -0.754 -16.533 -9.963 1.00 92.44 135 ASP A CA 1
ATOM 1066 C C . ASP A 1 135 ? 0.045 -15.232 -9.988 1.00 92.44 135 ASP A C 1
ATOM 1068 O O . ASP A 1 135 ? 0.721 -14.914 -10.964 1.00 92.44 135 ASP A O 1
ATOM 1072 N N . ILE A 1 136 ? 0.017 -14.498 -8.873 1.00 94.00 136 ILE A N 1
ATOM 1073 C CA . ILE A 1 136 ? 0.641 -13.178 -8.775 1.00 94.00 136 ILE A CA 1
ATOM 1074 C C . ILE A 1 136 ? 1.906 -13.227 -7.927 1.00 94.00 136 ILE A C 1
ATOM 1076 O O . ILE A 1 136 ? 1.904 -13.625 -6.758 1.00 94.00 136 ILE A O 1
ATOM 1080 N N . TYR A 1 137 ? 2.984 -12.723 -8.510 1.00 95.75 137 TYR A N 1
ATOM 1081 C CA . TYR A 1 137 ? 4.318 -12.669 -7.950 1.00 95.75 137 TYR A CA 1
ATOM 1082 C C . TYR A 1 137 ? 4.704 -11.220 -7.711 1.00 95.75 137 TYR A C 1
ATOM 1084 O O . TYR A 1 137 ? 4.573 -10.359 -8.574 1.00 95.75 137 TYR A O 1
ATOM 1092 N N . PHE A 1 138 ? 5.193 -10.946 -6.509 1.00 96.94 138 PHE A N 1
ATOM 1093 C CA . PHE A 1 138 ? 5.697 -9.631 -6.151 1.00 96.94 138 PHE A CA 1
ATOM 1094 C C . PHE A 1 138 ? 7.173 -9.512 -6.479 1.00 96.94 138 PHE A C 1
ATOM 1096 O O . PHE A 1 138 ? 7.914 -10.477 -6.311 1.00 96.94 138 PHE A O 1
ATOM 1103 N N . THR A 1 139 ? 7.615 -8.303 -6.799 1.00 98.00 139 THR A N 1
ATOM 1104 C CA . THR A 1 139 ? 9.036 -7.966 -6.891 1.00 98.00 139 THR A CA 1
ATOM 1105 C C . THR A 1 139 ? 9.455 -6.996 -5.782 1.00 98.00 139 THR A C 1
ATOM 1107 O O . THR A 1 139 ? 8.629 -6.486 -5.023 1.00 98.00 139 THR A O 1
ATOM 1110 N N . HIS A 1 140 ? 10.759 -6.747 -5.645 1.00 97.81 140 HIS A N 1
ATOM 1111 C CA . HIS A 1 140 ? 11.282 -5.617 -4.858 1.00 97.81 140 HIS A CA 1
ATOM 1112 C C . HIS A 1 140 ? 11.514 -4.350 -5.695 1.00 97.81 140 HIS A C 1
ATOM 1114 O O . HIS A 1 140 ? 12.249 -3.460 -5.261 1.00 97.81 140 HIS A O 1
ATOM 1120 N N . VAL A 1 141 ? 10.936 -4.287 -6.894 1.00 98.25 141 VAL A N 1
ATOM 1121 C CA . VAL A 1 141 ? 10.946 -3.109 -7.765 1.00 98.25 141 VAL A CA 1
ATOM 1122 C C . VAL A 1 141 ? 9.700 -2.293 -7.467 1.00 98.25 141 VAL A C 1
ATOM 1124 O O . VAL A 1 141 ? 8.625 -2.857 -7.262 1.00 98.25 141 VAL A O 1
ATOM 1127 N N . SER A 1 142 ? 9.837 -0.977 -7.363 1.00 97.50 142 SER A N 1
ATOM 1128 C CA . SER A 1 142 ? 8.706 -0.096 -7.080 1.00 97.50 142 SER A CA 1
ATOM 1129 C C . SER A 1 142 ? 8.249 0.689 -8.298 1.00 97.50 142 SER A C 1
ATOM 1131 O O . SER A 1 142 ? 9.067 1.095 -9.117 1.00 97.50 142 SER A O 1
ATOM 1133 N N . CYS A 1 143 ? 6.973 1.056 -8.309 1.00 96.06 143 CYS A N 1
ATOM 1134 C CA . CYS A 1 143 ? 6.455 2.115 -9.165 1.00 96.06 143 CYS A CA 1
ATOM 1135 C C . CYS A 1 143 ? 7.319 3.382 -9.048 1.00 96.06 143 CYS A C 1
ATOM 1137 O O . CYS A 1 143 ? 7.757 3.755 -7.949 1.00 96.06 143 CYS A O 1
ATOM 1139 N N . ARG A 1 144 ? 7.515 4.097 -10.158 1.00 95.44 144 ARG A N 1
ATOM 1140 C CA . ARG A 1 144 ? 8.342 5.313 -10.210 1.00 95.44 144 ARG A CA 1
ATOM 1141 C C . ARG A 1 144 ? 7.852 6.445 -9.316 1.00 95.44 144 ARG A C 1
ATOM 1143 O O . ARG A 1 144 ? 8.638 7.306 -8.921 1.00 95.44 144 ARG A O 1
ATOM 1150 N N . LEU A 1 145 ? 6.565 6.462 -8.966 1.00 96.62 145 LEU A N 1
ATOM 1151 C CA . LEU A 1 145 ? 5.988 7.469 -8.074 1.00 96.62 145 LEU A CA 1
ATOM 1152 C C . LEU A 1 145 ? 6.165 7.146 -6.589 1.00 96.62 145 LEU A C 1
ATOM 1154 O O . LEU A 1 145 ? 5.858 7.997 -5.757 1.00 96.62 145 LEU A O 1
ATOM 1158 N N . LEU A 1 146 ? 6.677 5.972 -6.223 1.00 97.50 146 LEU A N 1
ATOM 1159 C CA . LEU A 1 146 ? 6.918 5.646 -4.823 1.00 97.50 146 LEU A CA 1
ATOM 1160 C C . LEU A 1 146 ? 8.151 6.391 -4.287 1.00 97.50 146 LEU A C 1
ATOM 1162 O O . LEU A 1 146 ? 9.237 6.320 -4.857 1.00 97.50 146 LEU A O 1
ATOM 1166 N N . ASP A 1 147 ? 8.003 7.058 -3.146 1.00 97.38 147 ASP A N 1
ATOM 1167 C CA . ASP A 1 147 ? 9.121 7.337 -2.249 1.00 97.38 147 ASP A CA 1
ATOM 1168 C C . ASP A 1 147 ? 9.277 6.141 -1.300 1.00 97.38 147 ASP A C 1
ATOM 1170 O O . ASP A 1 147 ? 8.475 5.935 -0.384 1.00 97.38 147 ASP A O 1
ATOM 1174 N N . ALA A 1 148 ? 10.294 5.308 -1.534 1.00 95.62 148 ALA A N 1
ATOM 1175 C CA . ALA A 1 148 ? 10.524 4.096 -0.747 1.00 95.62 148 ALA A CA 1
ATOM 1176 C C . ALA A 1 148 ? 10.983 4.389 0.695 1.00 95.62 148 ALA A C 1
ATOM 1178 O O . ALA A 1 148 ? 10.815 3.544 1.582 1.00 95.62 148 ALA A O 1
ATOM 1179 N N . GLY A 1 149 ? 11.550 5.575 0.944 1.00 94.62 149 GLY A N 1
ATOM 1180 C CA . GLY A 1 149 ? 11.926 6.034 2.277 1.00 94.62 149 GLY A CA 1
ATOM 1181 C C . GLY A 1 149 ? 10.687 6.390 3.089 1.00 94.62 149 GLY A C 1
ATOM 1182 O O . GLY A 1 149 ? 10.487 5.864 4.185 1.00 94.62 149 GLY A O 1
ATOM 1183 N N . LEU A 1 150 ? 9.803 7.206 2.524 1.00 95.56 150 LEU A N 1
ATOM 1184 C CA . LEU A 1 150 ? 8.558 7.623 3.169 1.00 95.56 150 LEU A CA 1
ATOM 1185 C C . LEU A 1 150 ? 7.454 6.559 3.103 1.00 95.56 150 LEU A C 1
ATOM 1187 O O . LEU A 1 150 ? 6.523 6.614 3.896 1.00 95.56 150 LEU A O 1
ATOM 1191 N N . CYS A 1 151 ? 7.574 5.572 2.209 1.00 97.00 151 CYS A N 1
ATOM 1192 C CA . CYS A 1 151 ? 6.506 4.623 1.869 1.00 97.00 151 CYS A CA 1
ATOM 1193 C C . CYS A 1 151 ? 5.216 5.330 1.419 1.00 97.00 151 CYS A C 1
ATOM 1195 O O . CYS A 1 151 ? 4.109 4.890 1.731 1.00 97.00 151 CYS A O 1
ATOM 1197 N N . ALA A 1 152 ? 5.371 6.417 0.663 1.00 95.19 152 ALA A N 1
ATOM 1198 C CA . ALA A 1 152 ? 4.281 7.263 0.199 1.00 95.19 152 ALA A CA 1
ATOM 1199 C C . ALA A 1 152 ? 4.406 7.544 -1.302 1.00 95.19 152 ALA A C 1
ATOM 1201 O O . ALA A 1 152 ? 5.504 7.556 -1.859 1.00 95.19 152 ALA A O 1
ATOM 1202 N N . CYS A 1 153 ? 3.273 7.775 -1.964 1.00 95.06 153 CYS A N 1
ATOM 1203 C CA . CYS A 1 153 ? 3.275 8.232 -3.349 1.00 95.06 153 CYS A CA 1
ATOM 1204 C C . CYS A 1 153 ? 3.694 9.707 -3.403 1.00 95.06 153 CYS A C 1
ATOM 1206 O O . CYS A 1 153 ? 3.128 10.529 -2.683 1.00 95.06 153 CYS A O 1
ATOM 1208 N N . LYS A 1 154 ? 4.639 10.042 -4.284 1.00 95.56 154 LYS A N 1
ATOM 1209 C CA . LYS A 1 154 ? 5.121 11.411 -4.523 1.00 95.56 154 LYS A CA 1
ATOM 1210 C C . LYS A 1 154 ? 4.039 12.318 -5.118 1.00 95.56 154 LYS A C 1
ATOM 1212 O O . LYS A 1 154 ? 4.035 13.512 -4.846 1.00 95.56 154 LYS A O 1
ATOM 1217 N N . ASP A 1 155 ? 3.106 11.748 -5.882 1.00 95.50 155 ASP A N 1
ATOM 1218 C CA . ASP A 1 155 ? 1.939 12.453 -6.421 1.00 95.50 155 ASP A CA 1
ATOM 1219 C C . ASP A 1 155 ? 0.705 11.543 -6.379 1.00 95.50 155 ASP A C 1
ATOM 1221 O O . ASP A 1 155 ? 0.304 10.921 -7.363 1.00 95.50 155 ASP A O 1
ATOM 1225 N N . TYR A 1 156 ? 0.124 11.390 -5.187 1.00 92.62 156 TYR A N 1
ATOM 1226 C CA . TYR A 1 156 ? -1.030 10.509 -5.000 1.00 92.62 156 TYR A CA 1
ATOM 1227 C C . TYR A 1 156 ? -2.255 10.973 -5.796 1.00 92.62 156 TYR A C 1
ATOM 1229 O O . TYR A 1 156 ? -2.998 10.134 -6.300 1.00 92.62 156 TYR A O 1
ATOM 1237 N N . GLN A 1 157 ? -2.473 12.284 -5.927 1.00 92.25 157 GLN A N 1
ATOM 1238 C CA . GLN A 1 157 ? -3.674 12.828 -6.564 1.00 92.25 157 GLN A CA 1
ATOM 1239 C C . GLN A 1 157 ? -3.688 12.577 -8.074 1.00 92.25 157 GLN A C 1
ATOM 1241 O O . GLN A 1 157 ? -4.728 12.189 -8.599 1.00 92.25 157 GLN A O 1
ATOM 1246 N N . LYS A 1 158 ? -2.540 12.715 -8.749 1.00 93.25 158 LYS A N 1
ATOM 1247 C CA . LYS A 1 158 ? -2.422 12.529 -10.206 1.00 93.25 158 LYS A CA 1
ATOM 1248 C C . LYS A 1 158 ? -1.817 11.181 -10.597 1.00 93.25 158 LYS A C 1
ATOM 1250 O O . LYS A 1 158 ? -1.371 10.995 -11.729 1.00 93.25 158 LYS A O 1
ATOM 1255 N N . ARG A 1 159 ? -1.783 10.217 -9.670 1.00 93.50 159 ARG A N 1
ATOM 1256 C CA . ARG A 1 159 ? -1.108 8.926 -9.879 1.00 93.50 159 ARG A CA 1
ATOM 1257 C C . ARG A 1 159 ? -1.634 8.151 -11.083 1.00 93.50 159 ARG A C 1
ATOM 1259 O O . ARG A 1 159 ? -0.830 7.568 -11.786 1.00 93.50 159 ARG A O 1
ATOM 1266 N N . SER A 1 160 ? -2.943 8.171 -11.342 1.00 90.00 160 SER A N 1
ATOM 1267 C CA . SER A 1 160 ? -3.552 7.430 -12.458 1.00 90.00 160 SER A CA 1
ATOM 1268 C C . SER A 1 160 ? -3.352 8.119 -13.811 1.00 90.00 160 SER A C 1
ATOM 1270 O O . SER A 1 160 ? -3.391 7.458 -14.840 1.00 90.00 160 SER A O 1
ATOM 1272 N N . GLU A 1 161 ? -3.105 9.433 -13.820 1.00 92.81 161 GLU A N 1
ATOM 1273 C CA . GLU A 1 161 ? -2.702 10.160 -15.033 1.00 92.81 161 GLU A CA 1
ATOM 1274 C C . GLU A 1 161 ? -1.257 9.823 -15.399 1.00 92.81 161 GLU A C 1
ATOM 1276 O O . GLU A 1 161 ? -0.910 9.673 -16.567 1.00 92.81 161 GLU A O 1
ATOM 1281 N N . GLN A 1 162 ? -0.409 9.701 -14.377 1.00 91.62 162 GLN A N 1
ATOM 1282 C CA . GLN A 1 162 ? 1.008 9.442 -14.553 1.00 91.62 162 GLN A CA 1
ATOM 1283 C C . GLN A 1 162 ? 1.294 7.964 -14.778 1.00 91.62 162 GLN A C 1
ATOM 1285 O O . GLN A 1 162 ? 2.096 7.671 -15.653 1.00 91.62 162 GLN A O 1
ATOM 1290 N N . VAL A 1 163 ? 0.684 7.059 -14.013 1.00 92.25 163 VAL A N 1
ATOM 1291 C CA . VAL A 1 163 ? 0.854 5.595 -14.020 1.00 92.25 163 VAL A CA 1
ATOM 1292 C C . VAL A 1 163 ? -0.521 4.971 -14.307 1.00 92.25 163 VAL A C 1
ATOM 1294 O O . VAL A 1 163 ? -1.286 4.742 -1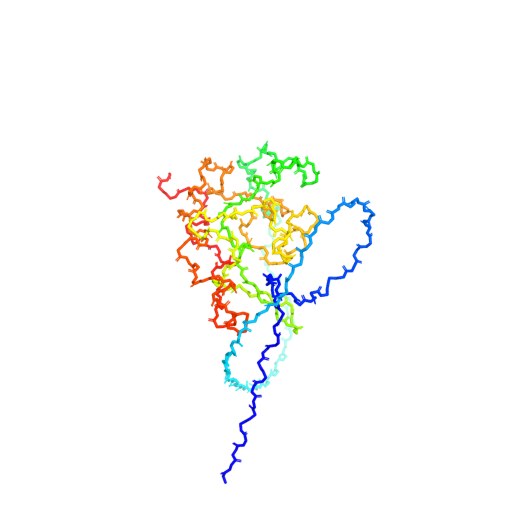3.367 1.00 92.25 163 VAL A O 1
ATOM 1297 N N . PRO A 1 164 ? -0.868 4.715 -15.583 1.00 87.94 164 PRO A N 1
ATOM 1298 C CA . PRO A 1 164 ? -2.194 4.213 -15.966 1.00 87.94 164 PRO A CA 1
ATOM 1299 C C . PRO A 1 164 ? -2.581 2.897 -15.281 1.00 87.94 164 PRO A C 1
ATOM 1301 O O . PRO A 1 164 ? -3.741 2.703 -14.926 1.00 87.94 164 PRO A O 1
ATOM 1304 N N . ASP A 1 165 ? -1.593 2.045 -15.013 1.00 85.56 165 ASP A N 1
ATOM 1305 C CA . ASP A 1 165 ? -1.785 0.750 -14.360 1.00 85.56 165 ASP A CA 1
ATOM 1306 C C . ASP A 1 165 ? -1.911 0.871 -12.830 1.00 85.56 165 ASP A C 1
ATOM 1308 O O . ASP A 1 165 ? -2.140 -0.115 -12.134 1.00 85.56 165 ASP A O 1
ATOM 1312 N N . CYS A 1 166 ? -1.797 2.077 -12.259 1.00 90.81 166 CYS A N 1
ATOM 1313 C CA . CYS A 1 166 ? -1.973 2.287 -10.827 1.00 90.81 166 CYS A CA 1
ATOM 1314 C C . CYS A 1 166 ? -3.433 2.048 -10.421 1.00 90.81 166 CYS A C 1
ATOM 1316 O O . CYS A 1 166 ? -4.284 2.941 -10.492 1.00 90.81 166 CYS A O 1
ATOM 1318 N N . VAL A 1 167 ? -3.705 0.837 -9.933 1.00 90.00 167 VAL A N 1
ATOM 1319 C CA . VAL A 1 167 ? -5.030 0.433 -9.461 1.00 90.00 167 VAL A CA 1
ATOM 1320 C C . VAL A 1 167 ? -5.473 1.313 -8.292 1.00 90.00 167 VAL A C 1
ATOM 1322 O O . VAL A 1 167 ? -4.930 1.261 -7.183 1.00 90.00 167 VAL A O 1
ATOM 1325 N N . ARG A 1 168 ? -6.522 2.106 -8.523 1.00 91.56 168 ARG A N 1
ATOM 1326 C CA . ARG A 1 168 ? -7.249 2.795 -7.457 1.00 91.56 168 ARG A CA 1
ATOM 1327 C C . ARG A 1 168 ? -8.086 1.773 -6.696 1.00 91.56 168 ARG A C 1
ATOM 1329 O O . ARG A 1 168 ? -8.993 1.174 -7.263 1.00 91.56 168 ARG A O 1
ATOM 1336 N N . LEU A 1 169 ? -7.803 1.595 -5.409 1.00 93.88 169 LEU A N 1
ATOM 1337 C CA . LEU A 1 169 ? -8.611 0.732 -4.552 1.00 93.88 169 LEU A CA 1
ATOM 1338 C C . LEU A 1 169 ? -9.983 1.372 -4.315 1.00 93.88 169 LEU A C 1
ATOM 1340 O O . LEU A 1 169 ? -10.070 2.543 -3.937 1.00 93.88 169 LEU A O 1
ATOM 1344 N N . THR A 1 170 ? -11.035 0.592 -4.530 1.00 94.69 170 THR A N 1
ATOM 1345 C CA . THR A 1 170 ? -12.437 0.950 -4.293 1.00 94.69 170 THR A CA 1
ATOM 1346 C C . THR A 1 170 ? -13.106 -0.150 -3.471 1.00 94.69 170 THR A C 1
ATOM 1348 O O . THR A 1 170 ? -12.629 -1.288 -3.497 1.00 94.69 170 THR A O 1
ATOM 1351 N N . PRO A 1 171 ? -14.213 0.137 -2.761 1.00 94.44 171 PRO A N 1
ATOM 1352 C CA . PRO A 1 171 ? -14.986 -0.892 -2.065 1.00 94.44 171 PRO A CA 1
ATOM 1353 C C . PRO A 1 171 ? -15.282 -2.125 -2.930 1.00 94.44 171 PRO A C 1
ATOM 1355 O O . PRO A 1 171 ? -15.155 -3.256 -2.461 1.00 94.44 171 PRO A O 1
ATOM 1358 N N . ASP A 1 172 ? -15.615 -1.923 -4.206 1.00 93.06 172 ASP A N 1
ATOM 1359 C CA . ASP A 1 172 ? -15.927 -3.007 -5.139 1.00 93.06 172 ASP A CA 1
ATOM 1360 C C . ASP A 1 172 ? -14.718 -3.890 -5.440 1.00 93.06 172 ASP A C 1
ATOM 1362 O O . ASP A 1 172 ? -14.788 -5.110 -5.284 1.00 93.06 172 ASP A O 1
ATOM 1366 N N . ASN A 1 173 ? -13.587 -3.294 -5.834 1.00 93.44 173 ASN A N 1
ATOM 1367 C CA . ASN A 1 173 ? -12.453 -4.086 -6.298 1.00 93.44 173 ASN A CA 1
ATOM 1368 C C . ASN A 1 173 ? -11.675 -4.747 -5.155 1.00 93.44 173 ASN A C 1
ATOM 1370 O O . ASN A 1 173 ? -11.180 -5.857 -5.330 1.00 93.44 173 ASN A O 1
ATOM 1374 N N . VAL A 1 174 ? -11.611 -4.166 -3.952 1.00 94.25 174 VAL A N 1
ATOM 1375 C CA . VAL A 1 174 ? -10.841 -4.774 -2.847 1.00 94.25 174 VAL A CA 1
ATOM 1376 C C . VAL A 1 174 ? -11.383 -6.140 -2.424 1.00 94.25 174 VAL A C 1
ATOM 1378 O O . VAL A 1 174 ? -10.645 -6.933 -1.843 1.00 94.25 174 VAL A O 1
ATOM 1381 N N . ARG A 1 175 ? -12.650 -6.432 -2.740 1.00 90.19 175 ARG A N 1
ATOM 1382 C CA . ARG A 1 175 ? -13.303 -7.725 -2.491 1.00 90.19 175 ARG A CA 1
ATOM 1383 C C . ARG A 1 175 ? -12.878 -8.804 -3.490 1.00 90.19 175 ARG A C 1
ATOM 1385 O O . ARG A 1 175 ? -13.011 -9.987 -3.190 1.00 90.19 175 ARG A O 1
ATOM 1392 N N . THR A 1 176 ? -12.377 -8.410 -4.659 1.00 90.06 176 THR A N 1
ATOM 1393 C CA . THR A 1 176 ? -12.009 -9.317 -5.756 1.00 90.06 176 THR A CA 1
ATOM 1394 C C . THR A 1 176 ? -10.504 -9.359 -6.024 1.00 90.06 176 THR A C 1
ATOM 1396 O O . THR A 1 176 ? -10.021 -10.336 -6.591 1.00 90.06 176 THR A O 1
ATOM 1399 N N . LEU A 1 177 ? -9.742 -8.338 -5.613 1.00 91.00 177 LEU A N 1
ATOM 1400 C CA . LEU A 1 177 ? -8.286 -8.295 -5.774 1.00 91.00 177 LEU A CA 1
ATOM 1401 C C . LEU A 1 177 ? -7.607 -9.375 -4.914 1.00 91.00 177 LEU A C 1
ATOM 1403 O O . LEU A 1 177 ? -7.569 -9.302 -3.686 1.00 91.00 177 LEU A O 1
ATOM 1407 N N . ASN A 1 178 ? -6.997 -10.358 -5.568 1.00 88.56 178 ASN A N 1
ATOM 1408 C CA . ASN A 1 178 ? -6.306 -11.488 -4.935 1.00 88.56 178 ASN A CA 1
ATOM 1409 C C . ASN A 1 178 ? -4.853 -11.179 -4.515 1.00 88.56 178 ASN A C 1
ATOM 1411 O O . ASN A 1 178 ? -4.276 -11.922 -3.719 1.00 88.56 178 ASN A O 1
ATOM 1415 N N . TRP A 1 179 ? -4.263 -10.080 -4.994 1.00 92.19 179 TRP A N 1
ATOM 1416 C CA . TRP A 1 179 ? -2.870 -9.721 -4.714 1.00 92.19 179 TRP A CA 1
ATOM 1417 C C . TRP A 1 179 ? -2.673 -8.814 -3.504 1.00 92.19 179 TRP A C 1
ATOM 1419 O O . TRP A 1 179 ? -1.534 -8.607 -3.095 1.00 92.19 179 TRP A O 1
ATOM 1429 N N . LEU A 1 180 ? -3.722 -8.249 -2.898 1.00 94.94 180 LEU A N 1
ATOM 1430 C CA . LEU A 1 180 ? -3.525 -7.390 -1.729 1.00 94.94 180 LEU A CA 1
ATOM 1431 C C . LEU A 1 180 ? -2.835 -8.175 -0.597 1.00 94.94 180 LEU A C 1
ATOM 1433 O O . LEU A 1 180 ? -3.278 -9.284 -0.262 1.00 94.94 180 LEU A O 1
ATOM 1437 N N . PRO A 1 181 ? -1.772 -7.619 0.026 1.00 94.50 181 PRO A N 1
ATOM 1438 C CA . PRO A 1 181 ? -1.085 -8.285 1.122 1.00 94.50 181 PRO A CA 1
ATOM 1439 C C . PRO A 1 181 ? -2.072 -8.731 2.207 1.00 94.50 181 PRO A C 1
ATOM 1441 O O . PRO A 1 181 ? -3.013 -7.996 2.507 1.00 94.50 181 PRO A O 1
ATOM 1444 N N . PRO A 1 182 ? -1.841 -9.870 2.880 1.00 93.62 182 PRO A N 1
ATOM 1445 C CA . PRO A 1 182 ? -2.782 -10.412 3.869 1.00 93.62 182 PRO A CA 1
ATOM 1446 C C . PRO A 1 182 ? -2.971 -9.527 5.112 1.00 93.62 182 PRO A C 1
ATOM 1448 O O . PRO A 1 182 ? -3.797 -9.842 5.967 1.00 93.62 182 PRO A O 1
ATOM 1451 N N . SER A 1 183 ? -2.169 -8.467 5.240 1.00 95.88 183 SER A N 1
ATOM 1452 C CA . SER A 1 183 ? -2.250 -7.468 6.302 1.00 95.88 183 SER A CA 1
ATOM 1453 C C . SER A 1 183 ? -2.806 -6.119 5.864 1.00 95.88 183 SER A C 1
ATOM 1455 O O . SER A 1 183 ? -2.871 -5.240 6.706 1.00 95.88 183 SER A O 1
ATOM 1457 N N . CYS A 1 184 ? -3.147 -5.945 4.585 1.00 97.50 184 CYS A N 1
ATOM 1458 C CA . CYS A 1 184 ? -3.649 -4.680 4.061 1.00 97.50 184 CYS A CA 1
ATOM 1459 C C . CYS A 1 184 ? -4.958 -4.292 4.761 1.00 97.50 184 CYS A C 1
ATOM 1461 O O . CYS A 1 184 ? -5.904 -5.081 4.727 1.00 97.50 184 CYS A O 1
ATOM 1463 N N . GLY A 1 185 ? -5.029 -3.094 5.349 1.00 97.62 185 GLY A N 1
ATOM 1464 C CA . GLY A 1 185 ? -6.211 -2.618 6.070 1.00 97.62 185 GLY A CA 1
ATOM 1465 C C . GLY A 1 185 ? -7.508 -2.708 5.262 1.00 97.62 185 GLY A C 1
ATOM 1466 O O . GLY A 1 185 ? -8.476 -3.282 5.755 1.00 97.62 185 GLY A O 1
ATOM 1467 N N . TYR A 1 186 ? -7.507 -2.295 3.988 1.00 97.69 186 TYR A N 1
ATOM 1468 C CA . TYR A 1 186 ? -8.666 -2.452 3.091 1.00 97.69 186 TYR A CA 1
ATOM 1469 C C . TYR A 1 186 ? -9.177 -3.895 3.023 1.00 97.69 186 TYR A C 1
ATOM 1471 O O . TYR A 1 186 ? -10.371 -4.150 3.168 1.00 97.69 186 TYR A O 1
ATOM 1479 N N . ARG A 1 187 ? -8.258 -4.850 2.840 1.00 96.88 187 ARG A N 1
ATOM 1480 C CA . ARG A 1 187 ? -8.574 -6.278 2.759 1.00 96.88 187 ARG A CA 1
ATOM 1481 C C . ARG A 1 187 ? -9.083 -6.811 4.097 1.00 96.88 187 ARG A C 1
ATOM 1483 O O . ARG A 1 187 ? -10.066 -7.539 4.126 1.00 96.88 187 ARG A O 1
ATOM 1490 N N . LEU A 1 188 ? -8.420 -6.461 5.199 1.00 97.12 188 LEU A N 1
ATOM 1491 C CA . LEU A 1 188 ? -8.815 -6.914 6.534 1.00 97.12 188 LEU A CA 1
ATOM 1492 C C . LEU A 1 188 ? -10.235 -6.463 6.869 1.00 97.12 188 LEU A C 1
ATOM 1494 O O . LEU A 1 188 ? -11.042 -7.284 7.296 1.00 97.12 188 LEU A O 1
ATOM 1498 N N . VAL A 1 189 ? -10.549 -5.193 6.616 1.00 97.19 189 VAL A N 1
ATOM 1499 C CA . VAL A 1 189 ? -11.881 -4.635 6.863 1.00 97.19 189 VAL A CA 1
ATOM 1500 C C . VAL A 1 189 ? -12.923 -5.268 5.941 1.00 97.1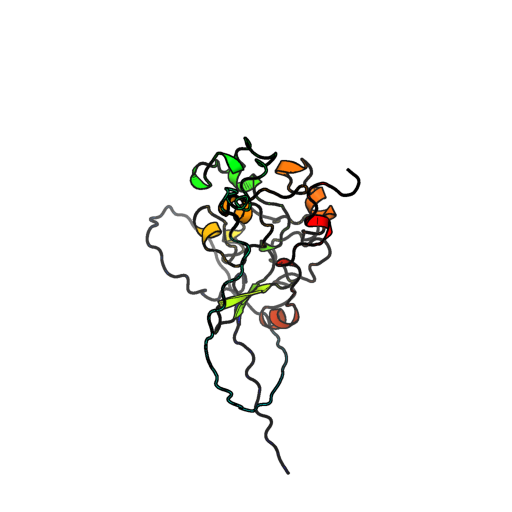9 189 VAL A C 1
ATOM 1502 O O . VAL A 1 189 ? -13.989 -5.648 6.419 1.00 97.19 189 VAL A O 1
ATOM 1505 N N . ALA A 1 190 ? -12.607 -5.479 4.657 1.00 95.81 190 ALA A N 1
ATOM 1506 C CA . ALA A 1 190 ? -13.484 -6.201 3.730 1.00 95.81 190 ALA A CA 1
ATOM 1507 C C . ALA A 1 190 ? -13.798 -7.635 4.204 1.00 95.81 190 ALA A C 1
ATOM 1509 O O . ALA A 1 190 ? -14.918 -8.112 4.045 1.00 95.81 190 ALA A O 1
ATOM 1510 N N . GLU A 1 191 ? -12.820 -8.308 4.817 1.00 94.81 191 GLU A N 1
ATOM 1511 C CA . GLU A 1 191 ? -12.949 -9.647 5.411 1.00 94.81 191 GLU A CA 1
ATOM 1512 C C . GLU A 1 191 ? -13.575 -9.626 6.829 1.00 94.81 191 GLU A C 1
ATOM 1514 O O . GLU A 1 191 ? -13.685 -10.674 7.467 1.00 94.81 191 GLU A O 1
ATOM 1519 N N . GLY A 1 192 ? -13.952 -8.457 7.366 1.00 94.62 192 GLY A N 1
ATOM 1520 C CA . GLY A 1 192 ? -14.493 -8.296 8.725 1.00 94.62 192 GLY A CA 1
ATOM 1521 C C . GLY A 1 192 ? -13.469 -8.503 9.853 1.00 94.62 192 GLY A C 1
ATOM 1522 O O . GLY A 1 192 ? -13.830 -8.601 11.032 1.00 94.62 192 GLY A O 1
ATOM 1523 N N . ARG A 1 193 ? -12.181 -8.573 9.515 1.00 94.94 193 ARG A N 1
ATOM 1524 C CA . ARG A 1 193 ? -11.072 -8.830 10.439 1.00 94.94 193 ARG A CA 1
ATOM 1525 C C . ARG A 1 193 ? -10.604 -7.548 11.117 1.00 94.94 193 ARG A C 1
ATOM 1527 O O . ARG A 1 193 ? -10.835 -6.439 10.649 1.00 94.94 193 ARG A O 1
ATOM 1534 N N . ASP A 1 194 ? -9.933 -7.726 12.245 1.00 96.44 194 ASP A N 1
ATOM 1535 C CA . ASP A 1 194 ? -9.340 -6.623 12.995 1.00 96.44 194 ASP A CA 1
ATOM 1536 C C . ASP A 1 194 ? -8.077 -6.097 12.311 1.00 96.44 194 ASP A C 1
ATOM 1538 O O . ASP A 1 194 ? -7.313 -6.859 11.705 1.00 96.44 194 ASP A O 1
ATOM 1542 N N . LEU A 1 195 ? -7.830 -4.798 12.476 1.00 97.31 195 LEU A N 1
ATOM 1543 C CA . LEU A 1 195 ? -6.562 -4.176 12.110 1.00 97.31 195 LEU A CA 1
ATOM 1544 C C . LEU A 1 195 ? -5.475 -4.595 13.109 1.00 97.31 195 LEU A C 1
ATOM 1546 O O . LEU A 1 195 ? -5.745 -4.857 14.281 1.00 97.31 195 LEU A O 1
ATOM 1550 N N . TYR A 1 196 ? -4.225 -4.676 12.663 1.00 97.19 196 TYR A N 1
ATOM 1551 C CA . TYR A 1 196 ? -3.117 -5.047 13.546 1.00 97.19 196 TYR A CA 1
ATOM 1552 C C . TYR A 1 196 ? -2.730 -3.903 14.497 1.00 97.19 196 TYR A C 1
ATOM 1554 O O . TYR A 1 196 ? -2.983 -2.738 14.212 1.00 97.19 196 TYR A O 1
ATOM 1562 N N . TRP A 1 197 ? -2.042 -4.225 15.600 1.00 96.50 197 TRP A N 1
ATOM 1563 C CA . TRP A 1 197 ? -1.618 -3.247 16.621 1.00 96.50 197 TRP A CA 1
ATOM 1564 C C . TRP A 1 197 ? -0.784 -2.078 16.080 1.00 96.50 197 TRP A C 1
ATOM 1566 O O . TRP A 1 197 ? -0.766 -1.013 16.683 1.00 96.50 197 TRP A O 1
ATOM 1576 N N . TRP A 1 198 ? -0.069 -2.295 14.974 1.00 97.12 198 TRP A N 1
ATOM 1577 C CA . TRP A 1 198 ? 0.801 -1.316 14.318 1.00 97.12 198 TRP A CA 1
ATOM 1578 C C . TRP A 1 198 ? 0.080 -0.505 13.235 1.00 97.12 198 TRP A C 1
ATOM 1580 O O . TRP A 1 198 ? 0.698 0.323 12.574 1.00 97.12 198 TRP A O 1
ATOM 1590 N N . HIS A 1 199 ? -1.202 -0.768 12.981 1.00 98.19 199 HIS A N 1
ATOM 1591 C CA . HIS A 1 199 ? -1.958 0.018 12.014 1.00 98.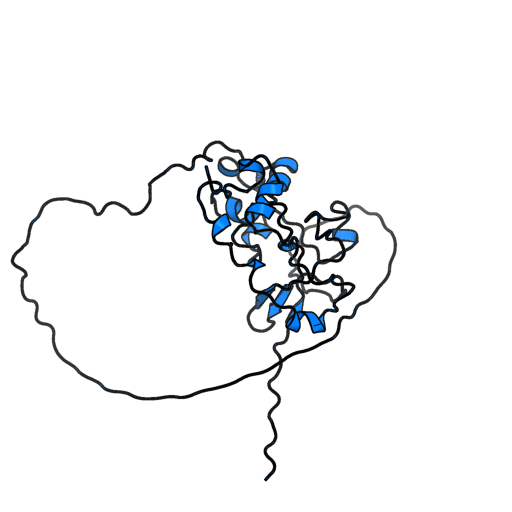19 199 HIS A CA 1
ATOM 1592 C C . HIS A 1 199 ? -2.154 1.448 12.555 1.00 98.19 199 HIS A C 1
ATOM 1594 O O . HIS A 1 199 ? -2.519 1.569 13.725 1.00 98.19 199 HIS A O 1
ATOM 1600 N N . PRO A 1 200 ? -2.006 2.521 11.750 1.00 97.81 200 PRO A N 1
ATOM 1601 C CA . PRO A 1 200 ? -2.091 3.906 12.237 1.00 97.81 200 PRO A CA 1
ATOM 1602 C C . PRO A 1 200 ? -3.386 4.245 12.995 1.00 97.81 200 PRO A C 1
ATOM 1604 O O . PRO A 1 200 ? -3.347 4.955 13.992 1.00 97.81 200 PRO A O 1
ATOM 1607 N N . LEU A 1 201 ? -4.531 3.689 12.579 1.00 97.31 201 LEU A N 1
ATOM 1608 C CA . LEU A 1 201 ? -5.814 3.835 13.294 1.00 97.31 201 LEU A CA 1
ATOM 1609 C C . LEU A 1 201 ? -5.852 3.179 14.689 1.00 97.31 201 LEU A C 1
ATOM 1611 O O . LEU A 1 201 ? -6.724 3.506 15.487 1.00 97.31 201 LEU A O 1
ATOM 1615 N N . ILE A 1 202 ? -4.939 2.248 14.973 1.00 96.75 202 ILE A N 1
ATOM 1616 C CA . ILE A 1 202 ? -4.823 1.552 16.261 1.00 96.75 202 ILE A CA 1
ATOM 1617 C C . ILE A 1 202 ? -3.697 2.154 17.101 1.00 96.75 202 ILE A C 1
ATOM 1619 O O . ILE A 1 202 ? -3.880 2.409 18.287 1.00 96.75 202 ILE A O 1
ATOM 1623 N N . SER A 1 203 ? -2.527 2.367 16.497 1.00 95.81 203 SER A N 1
ATOM 1624 C CA . SER A 1 203 ? -1.334 2.851 17.194 1.00 95.81 203 SER A CA 1
ATOM 1625 C C . SER A 1 203 ? -1.296 4.367 17.36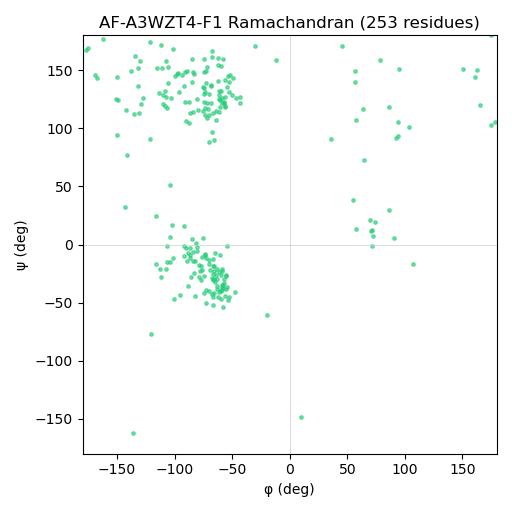7 1.00 95.81 203 SER A C 1
ATOM 1627 O O . SER A 1 203 ? -0.597 4.854 18.251 1.00 95.81 203 SER A O 1
ATOM 1629 N N . GLY A 1 204 ? -1.989 5.119 16.507 1.00 96.56 204 GLY A N 1
ATOM 1630 C CA . GLY A 1 204 ? -1.861 6.573 16.403 1.00 96.56 204 GLY A CA 1
ATOM 1631 C C . GLY A 1 204 ? -0.544 7.047 15.776 1.00 96.56 204 GLY A C 1
ATOM 1632 O O . GLY A 1 204 ? -0.363 8.250 15.606 1.00 96.56 204 GLY A O 1
ATOM 1633 N N . ASP A 1 205 ? 0.365 6.135 15.411 1.00 96.88 205 ASP A N 1
ATOM 1634 C CA . ASP A 1 205 ? 1.690 6.458 14.875 1.00 96.88 205 ASP A CA 1
ATOM 1635 C C . ASP A 1 205 ? 1.981 5.664 13.588 1.00 96.88 205 ASP A C 1
ATOM 1637 O O . ASP A 1 205 ? 2.188 4.444 13.644 1.00 96.88 205 ASP A O 1
ATOM 1641 N N . PRO A 1 206 ? 2.078 6.334 12.423 1.00 95.81 206 PRO A N 1
ATOM 1642 C CA . PRO A 1 206 ? 2.459 5.703 11.162 1.00 95.81 206 PRO A CA 1
ATOM 1643 C C . PRO A 1 206 ? 3.802 4.964 11.204 1.00 95.81 206 PRO A C 1
ATOM 1645 O O . PRO A 1 206 ? 3.990 3.999 10.461 1.00 95.81 206 PRO A O 1
ATOM 1648 N N . ASN A 1 207 ? 4.736 5.351 12.082 1.00 96.31 207 ASN A N 1
ATOM 1649 C CA . ASN A 1 207 ? 6.037 4.690 12.156 1.00 96.31 207 ASN A CA 1
ATOM 1650 C C . ASN A 1 207 ? 5.963 3.244 12.644 1.00 96.31 207 ASN A C 1
ATOM 1652 O O . ASN A 1 207 ? 6.806 2.427 12.258 1.00 96.31 207 ASN A O 1
ATOM 1656 N N . THR A 1 208 ? 4.929 2.885 13.406 1.00 97.12 208 THR A N 1
ATOM 1657 C CA . THR A 1 208 ? 4.746 1.516 13.910 1.00 97.12 208 THR A CA 1
ATOM 1658 C C . THR A 1 208 ? 4.636 0.474 12.787 1.00 97.12 208 THR A C 1
ATOM 1660 O O . THR A 1 208 ? 5.060 -0.671 12.955 1.00 97.12 208 THR A O 1
ATOM 1663 N N . VAL A 1 209 ? 4.194 0.877 11.593 1.00 97.69 209 VAL A N 1
ATOM 1664 C CA . VAL A 1 209 ? 4.169 0.068 10.359 1.00 97.69 209 VAL A CA 1
ATOM 1665 C C . VAL A 1 209 ? 5.591 -0.349 9.946 1.00 97.69 209 VAL A C 1
ATOM 1667 O O . VAL A 1 209 ? 5.853 -1.495 9.554 1.00 97.69 209 VAL A O 1
ATOM 1670 N N . HIS A 1 210 ? 6.551 0.567 10.068 1.00 96.81 210 HIS A N 1
ATOM 1671 C CA . HIS A 1 210 ? 7.961 0.305 9.785 1.00 96.81 210 HIS A CA 1
ATOM 1672 C C . HIS A 1 210 ? 8.599 -0.529 10.896 1.00 96.81 210 HIS A C 1
ATOM 1674 O O . HIS A 1 210 ? 9.312 -1.491 10.608 1.00 96.81 210 HIS A O 1
ATOM 1680 N N . GLU A 1 211 ? 8.291 -0.231 12.159 1.00 95.69 211 GLU A N 1
ATOM 1681 C CA . GLU A 1 211 ? 8.798 -0.975 13.318 1.00 95.69 211 GLU A CA 1
ATOM 1682 C C . GLU A 1 211 ? 8.338 -2.436 13.337 1.00 95.69 211 GLU A C 1
ATOM 1684 O O . GLU A 1 211 ? 9.111 -3.341 13.669 1.00 95.69 211 GLU A O 1
ATOM 1689 N N . ALA A 1 212 ? 7.089 -2.689 12.936 1.00 96.31 212 ALA A N 1
ATOM 1690 C CA . ALA A 1 212 ? 6.545 -4.028 12.740 1.00 96.31 212 ALA A CA 1
ATOM 1691 C C . ALA A 1 212 ? 7.222 -4.773 11.572 1.00 96.31 212 ALA A C 1
ATOM 1693 O O . ALA A 1 212 ? 7.066 -5.992 11.428 1.00 96.31 212 ALA A O 1
ATOM 1694 N N . GLY A 1 213 ? 7.995 -4.057 10.750 1.00 96.00 213 GLY A N 1
ATOM 1695 C CA . GLY A 1 213 ? 8.720 -4.576 9.600 1.00 96.00 213 GLY A CA 1
ATOM 1696 C C . GLY A 1 213 ? 7.810 -4.887 8.420 1.00 96.00 213 GLY A C 1
ATOM 1697 O O . GLY A 1 213 ? 8.196 -5.692 7.564 1.00 96.00 213 GLY A O 1
ATOM 1698 N N . VAL A 1 214 ? 6.596 -4.323 8.381 1.00 97.25 214 VAL A N 1
ATOM 1699 C CA . VAL A 1 214 ? 5.634 -4.632 7.323 1.00 97.25 214 VAL A CA 1
ATOM 1700 C C . VAL A 1 214 ? 5.829 -3.777 6.079 1.00 97.25 214 VAL A C 1
ATOM 1702 O O . VAL A 1 214 ? 5.555 -4.266 4.987 1.00 97.25 214 VAL A O 1
ATOM 1705 N N . SER A 1 215 ? 6.353 -2.564 6.201 1.00 97.50 215 SER A N 1
ATOM 1706 C CA . SER A 1 215 ? 6.568 -1.689 5.049 1.00 97.50 215 SER A CA 1
ATOM 1707 C C . SER A 1 215 ? 7.638 -2.191 4.074 1.00 97.50 215 SER A C 1
ATOM 1709 O O . SER A 1 215 ? 8.472 -3.034 4.418 1.00 97.50 215 SER A O 1
ATOM 1711 N N . VAL A 1 216 ? 7.674 -1.590 2.885 1.00 97.75 216 VAL A N 1
ATOM 1712 C CA . VAL A 1 216 ? 8.747 -1.789 1.894 1.00 97.75 216 VAL A CA 1
ATOM 1713 C C . VAL A 1 216 ? 10.052 -1.045 2.222 1.00 97.75 216 VAL A C 1
ATOM 1715 O O . VAL A 1 216 ? 11.066 -1.305 1.577 1.00 97.75 216 VAL A O 1
ATOM 1718 N N . ARG A 1 217 ? 10.053 -0.139 3.216 1.00 96.62 217 ARG A N 1
ATOM 1719 C CA . ARG A 1 217 ? 11.225 0.660 3.624 1.00 96.62 217 ARG A CA 1
ATOM 1720 C C . ARG A 1 217 ? 12.482 -0.206 3.770 1.00 96.62 217 ARG A C 1
ATOM 1722 O O . ARG A 1 217 ? 12.474 -1.210 4.482 1.00 96.62 217 ARG A O 1
ATOM 1729 N N . GLY A 1 218 ? 13.557 0.191 3.086 1.00 96.88 218 GLY A N 1
ATOM 1730 C CA . GLY A 1 218 ? 14.846 -0.513 3.092 1.00 96.88 218 GLY A CA 1
ATOM 1731 C C . GLY A 1 218 ? 14.875 -1.843 2.326 1.00 96.88 218 GLY A C 1
ATOM 1732 O O . GLY A 1 218 ? 15.868 -2.564 2.414 1.00 96.88 218 GLY A O 1
ATOM 1733 N N . ARG A 1 219 ? 13.805 -2.196 1.598 1.00 97.19 219 ARG A N 1
ATOM 1734 C CA . ARG A 1 219 ? 13.704 -3.450 0.827 1.00 97.19 219 ARG A CA 1
ATOM 1735 C C . ARG A 1 219 ? 13.583 -3.256 -0.679 1.00 97.19 219 ARG A C 1
ATOM 1737 O O . ARG A 1 219 ? 13.805 -4.220 -1.399 1.00 97.19 219 ARG A O 1
ATOM 1744 N N . VAL A 1 220 ? 13.239 -2.054 -1.140 1.00 97.81 220 VAL A N 1
ATOM 1745 C CA . VAL A 1 220 ? 13.187 -1.718 -2.571 1.00 97.81 220 VAL A CA 1
ATOM 1746 C C . VAL A 1 220 ? 14.607 -1.706 -3.149 1.00 97.81 220 VAL A C 1
ATOM 1748 O O . VAL A 1 220 ? 15.527 -1.203 -2.499 1.00 97.81 220 VAL A O 1
ATOM 1751 N N . ARG A 1 221 ? 14.794 -2.296 -4.336 1.00 97.44 221 ARG A N 1
ATOM 1752 C CA . ARG A 1 221 ? 16.098 -2.374 -5.028 1.00 97.44 221 ARG A CA 1
ATOM 1753 C C . ARG A 1 221 ? 16.230 -1.462 -6.243 1.00 97.44 221 ARG A C 1
ATOM 1755 O O . ARG A 1 221 ? 17.353 -1.240 -6.671 1.00 97.44 221 ARG A O 1
ATOM 1762 N N . GLY A 1 222 ? 15.119 -0.934 -6.736 1.00 96.75 222 GLY A N 1
ATOM 1763 C CA . GLY A 1 222 ? 15.069 0.076 -7.785 1.00 96.75 222 GLY A CA 1
ATOM 1764 C C . GLY A 1 222 ? 13.627 0.360 -8.184 1.00 96.75 222 GLY A C 1
ATOM 1765 O O . GLY A 1 222 ? 12.696 -0.230 -7.617 1.00 96.75 222 GLY A O 1
ATOM 1766 N N . THR A 1 223 ? 13.444 1.266 -9.132 1.00 97.12 223 THR A N 1
ATOM 1767 C CA . THR A 1 223 ? 12.133 1.620 -9.689 1.00 97.12 223 THR A CA 1
ATOM 1768 C C . THR A 1 223 ? 11.887 0.957 -11.043 1.00 97.12 223 THR A C 1
ATOM 1770 O O . THR A 1 223 ? 12.818 0.440 -11.651 1.00 97.12 223 THR A O 1
ATOM 1773 N N . GLU A 1 224 ? 10.649 0.999 -11.538 1.00 93.19 224 GLU A N 1
ATOM 1774 C CA . GLU A 1 224 ? 10.301 0.577 -12.909 1.00 93.19 224 GLU A CA 1
ATOM 1775 C C . GLU A 1 224 ? 11.050 1.365 -14.009 1.00 93.19 224 GLU A C 1
ATOM 1777 O O . GLU A 1 224 ? 11.191 0.874 -15.125 1.00 93.19 224 GLU A O 1
ATOM 1782 N N . ASP A 1 225 ? 11.565 2.566 -13.703 1.00 94.50 225 ASP A N 1
ATOM 1783 C CA . ASP A 1 225 ? 12.387 3.352 -14.638 1.00 94.50 225 ASP A CA 1
ATOM 1784 C C . ASP A 1 225 ? 13.841 2.844 -14.695 1.00 94.50 225 ASP A C 1
ATOM 1786 O O . ASP A 1 225 ? 14.535 3.025 -15.695 1.00 94.50 225 ASP A O 1
ATOM 1790 N N . GLU A 1 226 ? 14.322 2.247 -13.602 1.00 96.56 226 GLU A N 1
ATOM 1791 C CA . GLU A 1 226 ? 15.702 1.777 -13.443 1.00 96.56 226 GLU A CA 1
ATOM 1792 C C . GLU A 1 226 ? 15.842 0.297 -13.788 1.00 96.56 226 GLU A C 1
ATOM 1794 O O . GLU A 1 226 ? 16.814 -0.106 -14.427 1.00 96.56 226 GLU A O 1
ATOM 1799 N N . ILE A 1 227 ? 14.890 -0.508 -13.310 1.00 96.12 227 ILE A N 1
ATOM 1800 C CA . ILE A 1 227 ? 14.873 -1.951 -13.480 1.00 96.12 227 ILE A CA 1
ATOM 1801 C C . ILE A 1 227 ? 13.779 -2.278 -14.452 1.00 96.12 227 ILE A C 1
ATOM 1803 O O . ILE A 1 227 ? 12.604 -2.014 -14.177 1.00 96.12 227 ILE A O 1
ATOM 1807 N N . PRO A 1 228 ? 14.133 -2.890 -15.567 1.00 94.50 228 PRO A N 1
ATOM 1808 C CA . PRO A 1 228 ? 13.225 -2.774 -16.652 1.00 94.50 228 PRO A CA 1
ATOM 1809 C C . PRO A 1 228 ? 12.358 -4.123 -16.599 1.00 94.50 228 PRO A C 1
ATOM 1811 O O . PRO A 1 228 ? 12.830 -5.177 -16.183 1.00 94.50 228 PRO A O 1
ATOM 1814 N N . ASP A 1 229 ? 11.074 -4.129 -16.981 1.00 92.25 229 ASP A N 1
ATOM 1815 C CA . ASP A 1 229 ? 10.072 -5.212 -17.126 1.00 92.25 229 ASP A CA 1
ATOM 1816 C C . ASP A 1 229 ? 10.585 -6.638 -17.255 1.00 92.25 229 ASP A C 1
ATOM 1818 O O . ASP A 1 229 ? 10.209 -7.488 -16.462 1.00 92.25 229 ASP A O 1
ATOM 1822 N N . SER A 1 230 ? 11.378 -6.971 -18.266 1.00 92.62 230 SER A N 1
ATOM 1823 C CA . SER A 1 230 ? 11.722 -8.380 -18.450 1.00 92.62 230 SER A CA 1
ATOM 1824 C C . SER A 1 230 ? 12.841 -8.852 -17.521 1.00 92.62 230 SER A C 1
ATOM 1826 O O . SER A 1 230 ? 13.062 -10.036 -17.408 1.00 92.62 230 SER A O 1
ATOM 1828 N N . GLU A 1 231 ? 13.470 -7.979 -16.736 1.00 95.56 231 GLU A N 1
ATOM 1829 C CA . GLU A 1 231 ? 14.347 -8.319 -15.613 1.00 95.56 231 GLU A CA 1
ATOM 1830 C C . GLU A 1 231 ? 13.507 -8.503 -14.343 1.00 95.56 231 GLU A C 1
ATOM 1832 O O . GLU A 1 231 ? 14.009 -9.046 -13.367 1.00 95.56 231 GLU A O 1
ATOM 1837 N N . LEU A 1 232 ? 12.218 -8.123 -14.326 1.00 95.06 232 LEU A N 1
ATOM 1838 C CA . LEU A 1 232 ? 11.371 -8.226 -13.130 1.00 95.06 232 LEU A CA 1
ATOM 1839 C C . LEU A 1 232 ? 11.289 -9.653 -12.575 1.00 95.06 232 LEU A C 1
ATOM 1841 O O . LEU A 1 232 ? 11.162 -9.822 -11.361 1.00 95.06 232 LEU A O 1
ATOM 1845 N N . GLU A 1 233 ? 11.401 -10.669 -13.431 1.00 95.62 233 GLU A N 1
ATOM 1846 C CA . GLU A 1 233 ? 11.405 -12.084 -13.039 1.00 95.62 233 GLU A CA 1
ATOM 1847 C C . GLU A 1 233 ? 12.566 -12.406 -12.078 1.00 95.62 233 GLU A C 1
ATOM 1849 O O . GLU A 1 233 ? 12.373 -13.068 -11.055 1.00 95.62 233 GLU A O 1
ATOM 1854 N N . ASP A 1 234 ? 13.751 -11.831 -12.316 1.00 96.94 234 ASP A N 1
ATOM 1855 C CA . ASP A 1 234 ? 14.932 -11.987 -11.452 1.00 96.94 234 ASP A CA 1
ATOM 1856 C C . ASP A 1 234 ? 14.802 -11.202 -10.131 1.00 96.94 234 ASP A C 1
ATOM 1858 O O . ASP A 1 234 ? 15.571 -11.386 -9.182 1.00 96.94 234 ASP A O 1
ATOM 1862 N N . HIS A 1 235 ? 13.797 -10.329 -10.045 1.00 97.56 235 HIS A N 1
ATOM 1863 C CA . HIS A 1 235 ? 13.517 -9.469 -8.902 1.00 97.56 235 HIS A CA 1
ATOM 1864 C C . HIS A 1 235 ? 12.328 -9.960 -8.062 1.00 97.56 235 HIS A C 1
ATOM 1866 O O . HIS A 1 235 ? 11.926 -9.271 -7.115 1.00 97.56 235 HIS A O 1
ATOM 1872 N N . ILE A 1 236 ? 11.781 -11.147 -8.362 1.00 97.75 236 ILE A N 1
ATOM 1873 C CA . ILE A 1 236 ? 10.677 -11.752 -7.612 1.00 97.75 236 ILE A CA 1
ATOM 1874 C C . ILE A 1 236 ? 11.081 -12.019 -6.154 1.00 97.75 236 ILE A C 1
ATOM 1876 O O . ILE A 1 236 ? 12.101 -12.632 -5.836 1.00 97.75 236 ILE A O 1
ATOM 1880 N N . VAL A 1 237 ? 10.214 -11.609 -5.229 1.00 97.81 237 VAL A N 1
ATOM 1881 C CA . VAL A 1 237 ? 10.381 -11.755 -3.783 1.00 97.81 237 VAL A CA 1
ATOM 1882 C C . VAL A 1 237 ? 9.086 -12.188 -3.104 1.00 97.81 237 VAL A C 1
ATOM 1884 O O . VAL A 1 237 ? 7.976 -11.843 -3.488 1.00 97.81 237 VAL A O 1
ATOM 1887 N N . GLN A 1 238 ? 9.231 -12.926 -2.006 1.00 96.19 238 GLN A N 1
ATOM 1888 C CA . GLN A 1 238 ? 8.100 -13.540 -1.299 1.00 96.19 238 GLN A CA 1
ATOM 1889 C C . GLN A 1 238 ? 7.668 -12.781 -0.040 1.00 96.19 238 GLN A C 1
ATOM 1891 O O . GLN A 1 238 ? 6.646 -13.090 0.569 1.00 96.19 238 GLN A O 1
ATOM 1896 N N . TRP A 1 239 ? 8.464 -11.819 0.425 1.00 95.81 239 TRP A N 1
ATOM 1897 C CA . TRP A 1 239 ? 8.183 -11.120 1.678 1.00 95.81 239 TRP A CA 1
ATOM 1898 C C . TRP A 1 239 ? 6.924 -10.229 1.655 1.00 95.81 239 TRP A C 1
ATOM 1900 O O . TRP A 1 239 ? 6.319 -10.117 2.721 1.00 95.81 239 TRP A O 1
ATOM 1910 N N . PRO A 1 240 ? 6.452 -9.639 0.531 1.00 95.44 240 PRO A N 1
ATOM 1911 C CA . PRO A 1 240 ? 5.262 -8.777 0.557 1.00 95.44 240 PRO A CA 1
ATOM 1912 C C . PRO A 1 240 ? 3.973 -9.516 0.939 1.00 95.44 240 PRO A C 1
ATOM 1914 O O . PRO A 1 240 ? 3.116 -8.960 1.630 1.00 95.44 240 PRO A O 1
ATOM 1917 N N . VAL A 1 241 ? 3.871 -10.795 0.571 1.00 93.44 241 VAL A N 1
ATOM 1918 C CA . VAL A 1 241 ? 2.744 -11.674 0.924 1.00 93.44 241 VAL A CA 1
ATOM 1919 C C . VAL A 1 241 ? 2.919 -12.356 2.285 1.00 93.44 241 VAL A C 1
ATOM 1921 O O . VAL A 1 241 ? 2.025 -13.054 2.757 1.00 93.44 241 VAL A O 1
ATOM 1924 N N . ARG A 1 242 ? 4.053 -12.151 2.968 1.00 94.31 242 ARG A N 1
ATOM 1925 C CA . ARG A 1 242 ? 4.347 -12.761 4.272 1.00 94.31 242 ARG A CA 1
ATOM 1926 C C . ARG A 1 242 ? 4.325 -11.715 5.377 1.00 94.31 242 ARG A C 1
ATOM 1928 O O . ARG A 1 242 ? 5.132 -10.793 5.413 1.00 94.31 242 ARG A O 1
ATOM 1935 N N . LEU A 1 243 ? 3.458 -11.913 6.365 1.00 94.44 243 LEU A N 1
ATOM 1936 C CA . LEU A 1 243 ? 3.453 -11.073 7.561 1.00 94.44 243 LEU A CA 1
ATOM 1937 C C . LEU A 1 243 ? 4.651 -11.425 8.475 1.00 94.44 243 LEU A C 1
ATOM 1939 O O . LEU A 1 243 ? 4.752 -12.593 8.873 1.00 94.44 243 LEU A O 1
ATOM 1943 N N . PRO A 1 244 ? 5.549 -10.482 8.835 1.00 94.19 244 PRO A N 1
ATOM 1944 C CA . PRO A 1 244 ? 6.667 -10.733 9.749 1.00 94.19 244 PRO A CA 1
ATOM 1945 C C . PRO A 1 244 ? 6.204 -11.199 11.132 1.00 94.19 244 PRO A C 1
ATOM 1947 O O . PRO A 1 244 ? 5.118 -10.845 11.579 1.00 94.19 244 PRO A O 1
ATOM 1950 N N . LYS A 1 245 ? 7.042 -11.957 11.854 1.00 92.19 245 LYS A N 1
ATOM 1951 C CA . LYS A 1 245 ? 6.684 -12.505 13.180 1.00 92.19 245 LYS A CA 1
ATOM 1952 C C . LYS A 1 245 ? 6.269 -11.416 14.182 1.00 92.19 245 LYS A C 1
ATOM 1954 O O . LYS A 1 245 ? 5.245 -11.568 14.835 1.00 92.19 245 LYS A O 1
ATOM 1959 N N . ARG A 1 246 ? 7.015 -10.306 14.248 1.00 91.00 246 ARG A N 1
ATOM 1960 C CA . ARG A 1 246 ? 6.726 -9.154 15.128 1.00 91.00 246 ARG A CA 1
ATOM 1961 C C . ARG A 1 246 ? 5.353 -8.533 14.848 1.00 91.00 246 ARG A C 1
ATOM 1963 O O . ARG A 1 246 ? 4.627 -8.185 15.771 1.00 91.00 246 ARG A O 1
ATOM 1970 N N . ALA A 1 247 ? 4.975 -8.457 13.575 1.00 94.19 247 ALA A N 1
ATOM 1971 C CA . ALA A 1 247 ? 3.701 -7.898 13.138 1.00 94.19 247 ALA A CA 1
ATOM 1972 C C . ALA A 1 247 ? 2.483 -8.768 13.500 1.00 94.19 247 ALA A C 1
ATOM 1974 O O . ALA A 1 247 ? 1.364 -8.269 13.466 1.00 94.19 247 ALA A O 1
ATOM 1975 N N . ARG A 1 248 ? 2.686 -10.053 13.838 1.00 92.75 248 ARG A N 1
ATOM 1976 C CA . ARG A 1 248 ? 1.617 -11.005 14.209 1.00 92.75 248 ARG A CA 1
ATOM 1977 C C . ARG A 1 248 ? 1.243 -10.970 15.690 1.00 92.75 248 ARG A C 1
ATOM 1979 O O . ARG A 1 248 ? 0.301 -11.655 16.082 1.00 92.75 248 ARG A O 1
ATOM 1986 N N . LEU A 1 249 ? 2.007 -10.260 16.518 1.00 89.94 249 LEU A N 1
ATOM 1987 C CA . LEU A 1 249 ? 1.697 -10.121 17.939 1.00 89.94 249 LEU A CA 1
ATOM 1988 C C . LEU A 1 249 ? 0.347 -9.412 18.115 1.00 89.94 249 LEU A C 1
ATOM 1990 O O . LEU A 1 249 ? -0.072 -8.661 17.241 1.00 89.94 249 LEU A O 1
ATOM 1994 N N . ARG A 1 250 ? -0.338 -9.644 19.240 1.00 82.69 250 ARG A N 1
ATOM 1995 C CA . ARG A 1 250 ? -1.582 -8.919 19.563 1.00 82.69 250 ARG A CA 1
ATOM 1996 C C . ARG A 1 250 ? -1.324 -7.479 20.015 1.00 82.69 250 ARG A C 1
ATOM 1998 O O . ARG A 1 250 ? -2.191 -6.636 19.844 1.00 82.69 250 ARG A O 1
ATOM 2005 N N . LYS A 1 251 ? -0.150 -7.214 20.591 1.00 84.19 251 LYS A N 1
ATOM 2006 C CA . LYS A 1 251 ? 0.266 -5.923 21.149 1.00 84.19 251 LYS A CA 1
ATOM 2007 C C . LYS A 1 251 ? 1.698 -5.579 20.706 1.00 84.19 251 LYS A C 1
ATOM 2009 O O . LYS A 1 251 ? 2.409 -6.495 20.264 1.00 84.19 251 LYS A O 1
ATOM 2014 N N . PRO A 1 252 ? 2.125 -4.304 20.808 1.00 80.75 252 PRO A N 1
ATOM 2015 C CA . PRO A 1 252 ? 3.506 -3.915 20.546 1.00 80.75 252 PRO A CA 1
ATOM 2016 C C . PRO A 1 252 ? 4.493 -4.749 21.382 1.00 80.75 252 PRO A C 1
ATOM 2018 O O . PRO A 1 252 ? 4.195 -5.091 22.525 1.00 80.75 252 PRO A O 1
ATOM 2021 N N . PRO A 1 253 ? 5.686 -5.093 20.869 1.00 76.44 253 PRO A N 1
ATOM 2022 C CA . PRO A 1 253 ? 6.695 -5.744 21.698 1.00 76.44 253 PRO A CA 1
ATOM 2023 C C . PRO A 1 253 ? 7.110 -4.837 22.859 1.00 76.44 253 PRO A C 1
ATOM 2025 O O . PRO A 1 253 ? 7.493 -3.695 22.626 1.00 76.44 253 PRO A O 1
ATOM 2028 N N . GLY A 1 254 ? 7.081 -5.367 24.083 1.00 70.62 254 GLY A N 1
ATOM 2029 C CA . GLY A 1 254 ? 7.465 -4.628 25.290 1.00 70.62 254 GLY A CA 1
ATOM 2030 C C . GLY A 1 254 ? 6.325 -3.883 25.994 1.00 70.62 254 GLY A C 1
ATOM 2031 O O . GLY A 1 254 ? 6.608 -3.176 26.956 1.00 70.62 254 GLY A O 1
ATOM 2032 N N . SER A 1 255 ? 5.074 -4.042 25.538 1.00 66.06 255 SER A N 1
ATOM 2033 C CA . SER A 1 255 ? 3.858 -3.590 26.240 1.00 66.06 255 SER A CA 1
ATOM 2034 C C . SER A 1 255 ? 3.440 -4.508 27.383 1.00 66.06 255 SER A C 1
ATOM 2036 O O . SER A 1 255 ? 3.564 -5.739 27.169 1.00 66.06 255 SER A O 1
#

Sequence (255 aa):
MLRQTQGISRPRWNIIMASSGKPVFFYPSTDDKPMAVAISAWRNFGAPGPEALARSAGKAHRRKATFRHTSRHNPWRIHMTQRPPQASEQQASEQNGFFWKTKSLDEMSGAEWESLCDGCARCCLEKLEDEDTGDIYFTHVSCRLLDAGLCACKDYQKRSEQVPDCVRLTPDNVRTLNWLPPSCGYRLVAEGRDLYWWHPLISGDPNTVHEAGVSVRGRVRGTEDEIPDSELEDHIVQWPVRLPKRARLRKPPGS

Mean predicted aligned error: 15.46 Å

Radius of gyration: 25.17 Å; Cα contacts (8 Å, |Δi|>4): 316; chains: 1; bounding box: 52×76×60 Å